Protein AF-G0U617-F1 (afdb_monomer)

Radius of gyration: 21.56 Å; Cα contacts (8 Å, |Δi|>4): 318; chains: 1; bounding box: 54×55×60 Å

Foldseek 3Di:
DQDDPPVPDDDQFDDDQDLVVLLVVLVVCCVPPVVDLLAEEEEEACALNSNVVSNLVGRYQAYEYEHQDCVSVVSQVVVCVVSVNSYYYDHDDLLPDQQQVVCCVPPVVSCVVQFDDDPPPDDDDDDDDDDDDDDDDPPDPPDPLLQQDDVVVVVVVVVVVVVPPDDDDDDDDDDDDDDDDDDCDDDPSRDRPDCLAPVDHFSYEYEYRDAPVSVLSSLVVVSVCCSVCHRSSSSHPHHYHYDYDPLSLCLCCPDPPDPSDDPNVVSNVSRHDRDDPDD

pLDDT: mean 76.17, std 24.44, range [24.86, 98.56]

Solvent-accessible surface area (backbone atoms only — not comparable to full-atom values): 16987 Å² total; per-residue (Å²): 131,79,82,68,75,86,83,60,80,58,86,87,44,76,80,69,76,56,55,69,59,34,36,54,50,40,54,50,35,41,74,70,76,50,67,53,48,77,25,39,36,37,31,38,43,41,57,69,29,46,48,52,56,30,50,69,75,46,69,43,67,32,40,38,32,37,28,64,62,67,86,28,47,70,45,42,49,51,52,17,63,79,44,77,59,40,38,48,72,46,81,38,53,84,84,79,57,64,63,41,62,53,44,42,73,79,36,45,72,57,44,72,74,55,48,64,74,78,66,93,85,67,79,68,91,70,81,82,71,87,83,79,95,80,82,96,69,99,66,81,86,69,77,87,39,58,82,64,72,32,75,57,36,52,53,52,51,52,59,53,54,74,71,64,87,64,94,74,92,75,84,89,82,91,77,91,78,88,75,80,94,67,82,90,72,77,64,75,52,72,58,62,80,54,63,74,55,53,68,61,78,28,47,43,36,40,37,33,53,50,34,70,73,58,46,57,53,44,52,53,52,50,44,52,30,48,40,68,49,32,62,68,30,31,36,26,55,51,53,77,46,75,53,69,58,68,73,55,53,49,22,43,61,28,52,90,89,42,94,50,41,46,74,62,11,54,56,43,57,55,70,41,94,74,76,81,89,68,133

Mean predicted aligned error: 12.7 Å

Nearest PDB structures (foldseek):
  4gc5-assembly1_A  TM=8.991E-01  e=9.251E-11  Mus musculus
  7pnt-assembly1_c  TM=9.209E-01  e=1.386E-10  Mus musculus
  1wy7-assembly1_A  TM=8.213E-01  e=8.675E-04  Pyrococcus horikoshii OT3
  1wy7-assembly4_D  TM=7.134E-01  e=6.500E-04  Pyrococcus horikoshii OT3
  1wy7-assembly3_C  TM=7.140E-01  e=9.737E-04  Pyrococcus horikoshii OT3

Structure (mmCIF, N/CA/C/O backbone):
data_AF-G0U617-F1
#
_entry.id   AF-G0U617-F1
#
loop_
_atom_site.group_PDB
_atom_site.id
_atom_site.type_symbol
_atom_site.label_atom_id
_atom_site.label_alt_id
_atom_site.label_comp_id
_atom_site.label_asym_id
_atom_site.label_entity_id
_atom_site.label_seq_id
_atom_site.pdbx_PDB_ins_code
_atom_site.Cartn_x
_atom_site.Cartn_y
_atom_site.Cartn_z
_atom_site.occupancy
_atom_site.B_iso_or_equiv
_atom_site.auth_seq_id
_atom_site.auth_comp_id
_atom_site.auth_asym_id
_atom_site.auth_atom_id
_atom_site.pdbx_PDB_model_num
ATOM 1 N N . LYS A 1 1 ? 11.243 4.702 20.911 1.00 49.00 1 LYS A N 1
ATOM 2 C CA . LYS A 1 1 ? 12.456 4.929 20.082 1.00 49.00 1 LYS A CA 1
ATOM 3 C C . LYS A 1 1 ? 12.448 3.904 18.954 1.00 49.00 1 LYS A C 1
ATOM 5 O O . LYS A 1 1 ? 12.123 2.761 19.235 1.00 49.00 1 LYS A O 1
ATOM 10 N N . VAL A 1 2 ? 12.733 4.301 17.712 1.00 53.62 2 VAL A N 1
ATOM 11 C CA . VAL A 1 2 ? 12.905 3.345 16.601 1.00 53.62 2 VAL A CA 1
ATOM 12 C C . VAL A 1 2 ? 14.252 2.625 16.811 1.00 53.62 2 VAL A C 1
ATOM 14 O O . VAL A 1 2 ? 15.212 3.309 17.173 1.00 53.62 2 VAL A O 1
ATOM 17 N N . PRO A 1 3 ? 14.341 1.288 16.678 1.00 55.12 3 PRO A N 1
ATOM 18 C CA . PRO A 1 3 ? 15.596 0.551 16.844 1.00 55.12 3 PRO A CA 1
ATOM 19 C C . PRO A 1 3 ? 16.683 1.014 15.856 1.00 55.12 3 PRO A C 1
ATOM 21 O O . PRO A 1 3 ? 16.389 1.467 14.749 1.00 55.12 3 PRO A O 1
ATOM 24 N N . HIS A 1 4 ? 17.952 0.909 16.269 1.00 49.22 4 HIS A N 1
ATOM 25 C CA . HIS A 1 4 ? 19.109 1.252 15.434 1.00 49.22 4 HIS A CA 1
ATOM 26 C C . HIS A 1 4 ? 19.323 0.226 14.305 1.00 49.22 4 HIS A C 1
ATOM 28 O O . HIS A 1 4 ? 19.059 -0.965 14.467 1.00 49.22 4 HIS A O 1
ATOM 34 N N . ALA A 1 5 ? 19.852 0.701 13.170 1.00 50.28 5 ALA A N 1
ATOM 35 C CA . ALA A 1 5 ? 19.965 -0.018 11.894 1.00 50.28 5 ALA A CA 1
ATOM 36 C C . ALA A 1 5 ? 20.647 -1.402 11.956 1.00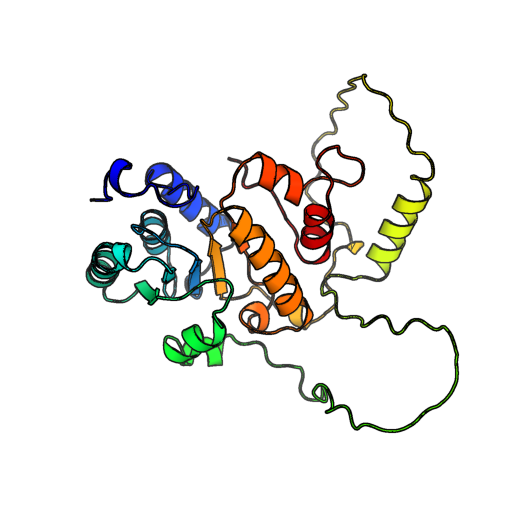 50.28 5 ALA A C 1
ATOM 38 O O . ALA A 1 5 ? 20.376 -2.247 11.107 1.00 50.28 5 ALA A O 1
ATOM 39 N N . GLY A 1 6 ? 21.493 -1.656 12.961 1.00 47.53 6 GLY A N 1
ATOM 40 C CA . GLY A 1 6 ? 22.261 -2.900 13.085 1.00 47.53 6 GLY A CA 1
ATOM 41 C C . GLY A 1 6 ? 21.429 -4.163 13.340 1.00 47.53 6 GLY A C 1
ATOM 42 O O . GLY A 1 6 ? 21.893 -5.251 13.024 1.00 47.53 6 GLY A O 1
ATOM 43 N N . TYR A 1 7 ? 20.199 -4.042 13.855 1.00 46.59 7 TYR A N 1
ATOM 44 C CA . TYR A 1 7 ? 19.336 -5.198 14.169 1.00 46.59 7 TYR A CA 1
ATOM 45 C C . TYR A 1 7 ? 18.392 -5.598 13.014 1.00 46.59 7 TYR A C 1
ATOM 47 O O . TYR A 1 7 ? 17.669 -6.587 13.103 1.00 46.59 7 TYR A O 1
ATOM 55 N N . LEU A 1 8 ? 18.378 -4.818 11.927 1.00 54.66 8 LEU A N 1
ATOM 56 C CA . LEU A 1 8 ? 17.330 -4.841 10.897 1.00 54.66 8 LEU A CA 1
ATOM 57 C C . LEU A 1 8 ? 17.775 -5.450 9.563 1.00 54.66 8 LEU A C 1
ATOM 59 O O . LEU A 1 8 ? 16.985 -5.536 8.630 1.00 54.66 8 LEU A O 1
ATOM 63 N N . ALA A 1 9 ? 19.030 -5.876 9.436 1.00 47.91 9 ALA A N 1
ATOM 64 C CA . ALA A 1 9 ? 19.534 -6.418 8.182 1.00 47.91 9 ALA A CA 1
ATOM 65 C C . ALA A 1 9 ? 19.083 -7.878 7.991 1.00 47.91 9 ALA A C 1
ATOM 67 O O . ALA A 1 9 ? 19.778 -8.816 8.376 1.00 47.91 9 ALA A O 1
ATOM 68 N N . LYS A 1 10 ? 17.920 -8.081 7.365 1.00 49.66 10 LYS A N 1
ATOM 69 C CA . LYS A 1 10 ? 17.575 -9.339 6.689 1.00 49.66 10 LYS A CA 1
ATOM 70 C C . LYS A 1 10 ? 17.182 -9.018 5.241 1.00 49.66 10 LYS A C 1
ATOM 72 O O . LYS A 1 10 ? 16.450 -8.067 4.995 1.00 49.66 10 LYS A O 1
ATOM 77 N N . GLN A 1 11 ? 17.718 -9.794 4.296 1.00 53.44 11 GLN A N 1
ATOM 78 C CA . GLN A 1 11 ? 17.234 -9.918 2.908 1.00 53.44 11 GLN A CA 1
ATOM 79 C C . GLN A 1 11 ? 17.042 -8.608 2.115 1.00 53.44 11 GLN A C 1
ATOM 81 O O . GLN A 1 11 ? 15.988 -8.367 1.544 1.00 53.44 11 GLN A O 1
ATOM 86 N N . GLY A 1 12 ? 18.056 -7.739 2.051 1.00 56.03 12 GLY A N 1
ATOM 87 C CA . GLY A 1 12 ? 18.056 -6.624 1.087 1.00 56.03 12 GLY A CA 1
ATOM 88 C C . GLY A 1 12 ? 16.982 -5.540 1.296 1.00 56.03 12 GLY A C 1
ATOM 89 O O . GLY A 1 12 ? 16.938 -4.586 0.515 1.00 56.03 12 GLY A O 1
ATOM 90 N N . GLN A 1 13 ? 16.158 -5.632 2.347 1.00 64.62 13 GLN A N 1
ATOM 91 C CA . GLN A 1 13 ? 15.156 -4.623 2.677 1.00 64.62 13 GLN A CA 1
ATOM 92 C C . GLN A 1 13 ? 15.826 -3.377 3.263 1.00 64.62 13 GLN A C 1
ATOM 94 O O . GLN A 1 13 ? 16.620 -3.445 4.204 1.00 64.62 13 GLN A O 1
ATOM 99 N N . ARG A 1 14 ? 15.490 -2.206 2.714 1.00 73.81 14 ARG A N 1
ATOM 100 C CA . ARG A 1 14 ? 15.933 -0.911 3.242 1.00 73.81 14 ARG A CA 1
ATOM 101 C C . ARG A 1 14 ? 14.816 -0.309 4.085 1.00 73.81 14 ARG A C 1
ATOM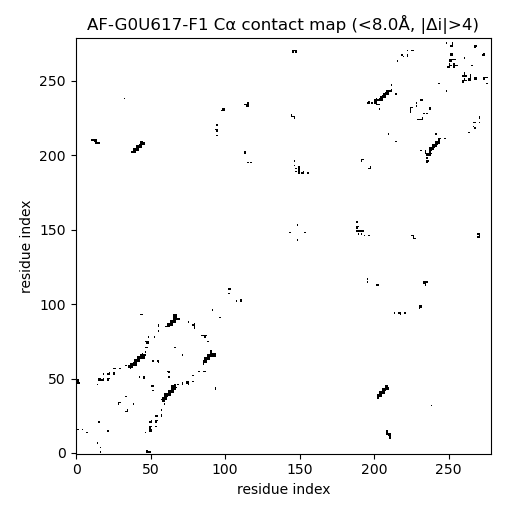 103 O O . ARG A 1 14 ? 13.831 0.203 3.561 1.00 73.81 14 ARG A O 1
ATOM 110 N N . PHE A 1 15 ? 14.969 -0.362 5.404 1.00 77.31 15 PHE A N 1
ATOM 111 C CA . PHE A 1 15 ? 14.025 0.280 6.314 1.00 77.31 15 PHE A CA 1
ATOM 112 C C . PHE A 1 15 ? 14.190 1.799 6.278 1.00 77.31 15 PHE A C 1
ATOM 114 O O . PHE A 1 15 ? 15.292 2.328 6.449 1.00 77.31 15 PHE A O 1
ATOM 121 N N . ILE A 1 16 ? 13.080 2.515 6.104 1.00 78.38 16 ILE A N 1
ATOM 122 C CA . ILE A 1 16 ? 13.063 3.970 6.235 1.00 78.38 16 ILE A CA 1
ATOM 123 C C . ILE A 1 16 ? 13.016 4.301 7.726 1.00 78.38 16 ILE A C 1
ATOM 125 O O . ILE A 1 16 ? 11.961 4.249 8.342 1.00 78.38 16 ILE A O 1
ATOM 129 N N . LEU A 1 17 ? 14.161 4.636 8.323 1.00 80.38 17 LEU A N 1
ATOM 130 C CA . LEU A 1 17 ? 14.247 4.979 9.753 1.00 80.38 17 LEU A CA 1
ATOM 131 C C . LEU A 1 17 ? 14.205 6.493 10.014 1.00 80.38 17 LEU A C 1
ATOM 133 O O . LEU A 1 17 ? 14.073 6.931 11.157 1.00 80.38 17 LEU A O 1
ATOM 137 N N . ASN A 1 18 ? 14.333 7.309 8.964 1.00 85.88 18 ASN A N 1
ATOM 138 C CA . ASN A 1 18 ? 14.378 8.760 9.082 1.00 85.88 18 ASN A CA 1
ATOM 139 C C . ASN A 1 18 ? 12.963 9.350 9.181 1.00 85.88 18 ASN A C 1
ATOM 141 O O . ASN A 1 18 ? 12.280 9.521 8.171 1.00 85.88 18 ASN A O 1
ATOM 145 N N . LEU A 1 19 ? 12.570 9.732 10.398 1.00 85.44 19 LEU A N 1
ATOM 146 C CA . LEU A 1 19 ? 11.257 10.320 10.666 1.00 85.44 19 LEU A CA 1
ATOM 147 C C . LEU A 1 19 ? 11.011 11.638 9.918 1.00 85.44 19 LEU A C 1
ATOM 149 O O . LEU A 1 19 ? 9.876 11.934 9.561 1.00 85.44 19 LEU A O 1
ATOM 153 N N . LYS A 1 20 ? 12.051 12.436 9.640 1.00 88.19 20 LYS A N 1
ATOM 154 C CA . LYS A 1 20 ? 11.888 13.679 8.870 1.00 88.19 20 LYS A CA 1
ATOM 155 C C . LYS A 1 20 ? 11.404 13.370 7.453 1.00 88.19 20 LYS A C 1
ATOM 157 O O . LYS A 1 20 ? 10.477 14.022 6.979 1.00 88.19 20 LYS A O 1
ATOM 162 N N . LEU A 1 21 ? 11.988 12.352 6.817 1.00 87.44 21 LEU A N 1
ATOM 163 C CA . LEU A 1 21 ? 11.610 11.920 5.472 1.00 87.44 21 LEU A CA 1
ATOM 164 C C . LEU A 1 21 ? 10.183 11.354 5.447 1.00 87.44 21 LEU A C 1
ATOM 166 O O . LEU A 1 21 ? 9.372 11.768 4.619 1.00 87.44 21 LEU A O 1
ATOM 170 N N . THR A 1 22 ? 9.841 10.462 6.383 1.00 90.94 22 THR A N 1
ATOM 171 C CA . THR A 1 22 ? 8.493 9.867 6.448 1.00 90.94 22 THR A CA 1
ATOM 172 C C . THR A 1 22 ? 7.418 10.916 6.744 1.00 90.94 22 THR A C 1
ATOM 174 O O . THR A 1 22 ? 6.337 10.865 6.158 1.00 90.94 22 THR A O 1
ATOM 177 N N . HIS A 1 23 ? 7.709 11.922 7.579 1.00 91.44 23 HIS A N 1
ATOM 178 C CA . HIS A 1 23 ? 6.795 13.039 7.836 1.00 91.44 23 HIS A CA 1
ATOM 179 C C . HIS A 1 23 ? 6.622 13.971 6.639 1.00 91.44 23 HIS A C 1
ATOM 181 O O . HIS A 1 23 ? 5.495 14.390 6.359 1.00 91.44 23 HIS A O 1
ATOM 187 N N . GLN A 1 24 ? 7.703 14.310 5.932 1.00 91.19 24 GLN A N 1
ATOM 188 C CA . GLN A 1 24 ? 7.621 15.109 4.706 1.00 91.19 24 GLN A CA 1
ATOM 189 C C . GLN A 1 24 ? 6.743 14.411 3.669 1.00 91.19 24 GLN A C 1
ATOM 191 O O . GLN A 1 24 ? 5.841 15.025 3.096 1.00 91.19 24 GLN A O 1
ATOM 196 N N . TRP A 1 25 ? 6.942 13.107 3.503 1.00 91.31 25 TRP A N 1
ATOM 197 C CA . TRP A 1 25 ? 6.160 12.304 2.582 1.00 91.31 25 TRP A CA 1
ATOM 198 C C . TRP A 1 25 ? 4.677 12.203 2.988 1.00 91.31 25 TRP A C 1
ATOM 200 O O . TRP A 1 25 ? 3.801 12.509 2.179 1.00 91.31 25 TRP A O 1
ATOM 210 N N . ALA A 1 26 ? 4.367 11.908 4.256 1.00 91.38 26 ALA A N 1
ATOM 211 C CA . ALA A 1 26 ? 2.983 11.886 4.750 1.00 91.38 26 ALA A CA 1
ATOM 212 C C . ALA A 1 26 ? 2.287 13.261 4.622 1.0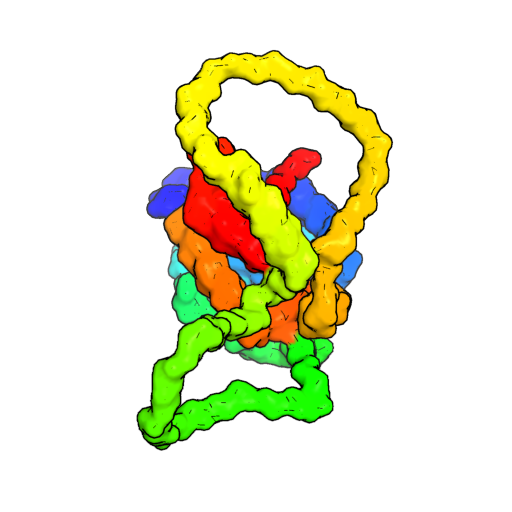0 91.38 26 ALA A C 1
ATOM 214 O O . ALA A 1 26 ? 1.090 13.355 4.332 1.00 91.38 26 ALA A O 1
ATOM 215 N N . THR A 1 27 ? 3.042 14.351 4.793 1.00 91.88 27 THR A N 1
ATOM 216 C CA . THR A 1 27 ? 2.552 15.722 4.570 1.00 91.88 27 THR A CA 1
ATOM 217 C C . THR A 1 27 ? 2.222 15.963 3.100 1.00 91.88 27 THR A C 1
ATOM 219 O O . THR A 1 27 ? 1.203 16.580 2.794 1.00 91.88 27 THR A O 1
ATOM 222 N N . ARG A 1 28 ? 3.049 15.458 2.178 1.00 89.75 28 ARG A N 1
ATOM 223 C CA . ARG A 1 28 ? 2.782 15.535 0.738 1.00 89.75 28 ARG A CA 1
ATOM 224 C C . ARG A 1 28 ? 1.511 14.776 0.376 1.00 89.75 28 ARG A C 1
ATOM 226 O O . ARG A 1 28 ? 0.665 15.352 -0.302 1.00 89.75 28 ARG A O 1
ATOM 233 N N . LEU A 1 29 ? 1.331 13.560 0.898 1.00 89.75 29 LEU A N 1
ATOM 234 C CA . LEU A 1 29 ? 0.098 12.797 0.686 1.00 89.75 29 LEU A CA 1
ATOM 235 C C . LEU A 1 29 ? -1.145 13.576 1.098 1.00 89.75 29 LEU A C 1
ATOM 237 O O . LEU A 1 29 ? -2.129 13.578 0.366 1.00 89.75 29 LEU A O 1
ATOM 241 N N . SER A 1 30 ? -1.082 14.295 2.220 1.00 89.69 30 SER A N 1
ATOM 242 C CA . SER A 1 30 ? -2.211 15.097 2.717 1.00 89.69 30 SER A CA 1
ATOM 243 C C . SER A 1 30 ? -2.649 16.199 1.741 1.00 89.69 30 SER A C 1
ATOM 245 O O . SER A 1 30 ? -3.774 16.684 1.813 1.00 89.69 30 SER A O 1
ATOM 247 N N . ARG A 1 31 ? -1.767 16.603 0.817 1.00 89.00 31 ARG A N 1
ATOM 248 C CA . ARG A 1 31 ? -2.042 17.613 -0.216 1.00 89.00 31 ARG A CA 1
ATOM 249 C C . ARG A 1 31 ? -2.505 17.008 -1.540 1.00 89.00 31 ARG A C 1
ATOM 251 O O . ARG A 1 31 ? -3.055 17.733 -2.363 1.00 89.00 31 ARG A O 1
ATOM 258 N N . THR A 1 32 ? -2.280 15.714 -1.763 1.00 87.88 32 THR A N 1
ATOM 259 C CA . THR A 1 32 ? -2.551 15.049 -3.044 1.00 87.88 32 THR A CA 1
ATOM 260 C C . THR A 1 32 ? -3.692 14.051 -2.931 1.00 87.88 32 THR A C 1
ATOM 262 O O . THR A 1 32 ? -4.761 14.270 -3.491 1.00 87.88 32 THR A O 1
ATOM 265 N N . THR A 1 33 ? -3.475 12.961 -2.204 1.00 88.50 33 THR A N 1
ATOM 266 C CA . THR A 1 33 ? -4.358 11.793 -2.180 1.00 88.50 33 THR A CA 1
ATOM 267 C C . THR A 1 33 ? -5.037 11.634 -0.825 1.00 88.50 33 THR A C 1
ATOM 269 O O . THR A 1 33 ? -6.235 11.384 -0.781 1.00 88.50 33 THR A O 1
ATOM 272 N N . LEU A 1 34 ? -4.357 11.898 0.289 1.00 88.75 34 LEU A N 1
ATOM 273 C CA . LEU A 1 34 ? -4.896 11.806 1.651 1.00 88.75 34 LEU A CA 1
ATOM 274 C C . LEU A 1 34 ? -5.599 13.104 2.093 1.00 88.75 34 LEU A C 1
ATOM 276 O O . LEU A 1 34 ? -5.303 13.671 3.141 1.00 88.75 34 LEU A O 1
ATOM 280 N N . ARG A 1 35 ? -6.506 13.616 1.256 1.00 87.88 35 ARG A N 1
ATOM 281 C CA . ARG A 1 35 ? -7.156 14.928 1.455 1.00 87.88 35 ARG A CA 1
ATOM 282 C C . ARG A 1 35 ? -8.323 14.901 2.439 1.00 87.88 35 ARG A C 1
ATOM 284 O O . ARG A 1 35 ? -8.746 15.949 2.917 1.00 87.88 35 ARG A O 1
ATOM 291 N N . THR A 1 36 ? -8.861 13.719 2.711 1.00 88.44 36 THR A N 1
ATOM 292 C CA . THR A 1 36 ? -10.055 13.528 3.533 1.00 88.44 36 THR A CA 1
ATOM 293 C C . THR A 1 36 ? -9.772 12.552 4.676 1.00 88.44 36 THR A C 1
ATOM 295 O O . THR A 1 36 ? -8.982 11.621 4.504 1.00 88.44 36 THR A O 1
ATOM 298 N N . PRO A 1 37 ? -10.402 12.741 5.852 1.00 92.00 37 PRO A N 1
ATOM 299 C CA . PRO A 1 37 ? -10.151 11.908 7.030 1.00 92.00 37 PRO A CA 1
ATOM 300 C C . PRO A 1 37 ? -10.787 10.515 6.937 1.00 92.00 37 PRO A C 1
ATOM 302 O O . PRO A 1 37 ? -10.482 9.649 7.748 1.00 92.00 37 PRO A O 1
ATOM 305 N N . ASP A 1 38 ? -11.657 10.286 5.956 1.00 94.81 38 ASP A N 1
ATOM 306 C CA . ASP A 1 38 ? -12.412 9.047 5.746 1.00 94.81 38 ASP A CA 1
ATOM 307 C C . ASP A 1 38 ? -11.625 7.976 4.974 1.00 94.81 38 ASP A C 1
ATOM 309 O O . ASP A 1 38 ? -12.213 7.059 4.406 1.00 94.81 38 ASP A O 1
ATOM 313 N N . LYS A 1 39 ? -10.291 8.084 4.937 1.00 96.06 39 LYS A N 1
ATOM 314 C CA . LYS A 1 39 ? -9.427 7.097 4.291 1.00 96.06 39 LYS A CA 1
ATOM 315 C C . LYS A 1 39 ? -8.870 6.066 5.264 1.00 96.06 39 LYS A C 1
ATOM 317 O O . LYS A 1 39 ? -8.384 6.422 6.337 1.00 96.06 39 LYS A O 1
ATOM 322 N N . LEU A 1 40 ? -8.875 4.805 4.844 1.00 98.00 40 LEU A N 1
ATOM 323 C CA . LEU A 1 40 ? -8.138 3.708 5.462 1.00 98.00 40 LEU A CA 1
ATOM 324 C C . LEU A 1 40 ? -6.799 3.529 4.738 1.00 98.00 40 LEU A C 1
ATOM 326 O O . LEU A 1 40 ? -6.760 3.386 3.514 1.00 98.00 40 LEU A O 1
ATOM 330 N N . LEU A 1 41 ? -5.706 3.535 5.495 1.00 98.12 41 LEU A N 1
ATOM 331 C CA . LEU A 1 41 ? -4.362 3.341 4.959 1.00 98.12 41 LEU A CA 1
ATOM 332 C C . LEU A 1 41 ? -3.925 1.894 5.164 1.00 98.12 41 LEU A C 1
ATOM 334 O O . LEU A 1 41 ? -4.060 1.366 6.265 1.00 98.12 41 LEU A O 1
ATOM 338 N N . ILE A 1 42 ? -3.376 1.270 4.127 1.00 98.44 42 ILE A N 1
ATOM 339 C CA . ILE A 1 42 ? -2.824 -0.085 4.185 1.00 98.44 42 ILE A CA 1
ATOM 340 C C . ILE A 1 42 ? -1.318 0.013 3.976 1.00 98.44 42 ILE A C 1
ATOM 342 O O . ILE A 1 42 ? -0.866 0.426 2.911 1.00 98.44 42 ILE A O 1
ATOM 346 N N . GLU A 1 43 ? -0.544 -0.347 4.993 1.00 97.94 43 GLU A N 1
ATOM 347 C CA . GLU A 1 43 ? 0.914 -0.340 4.965 1.00 97.94 43 GLU A CA 1
ATOM 348 C C . GLU A 1 43 ? 1.449 -1.767 4.809 1.00 97.94 43 GLU A C 1
ATOM 350 O O . GLU A 1 43 ? 1.291 -2.613 5.688 1.00 97.94 43 GLU A O 1
ATOM 355 N N . LEU A 1 44 ? 2.099 -2.035 3.680 1.00 97.38 44 LEU A N 1
ATOM 356 C CA . LEU A 1 44 ? 2.751 -3.306 3.390 1.00 97.38 44 LEU A CA 1
ATOM 357 C C . LEU A 1 44 ? 4.212 -3.247 3.849 1.00 97.38 44 LEU A C 1
ATOM 359 O O . LEU A 1 44 ? 5.000 -2.449 3.326 1.00 97.38 44 LEU A O 1
ATOM 363 N N . GLY A 1 45 ? 4.564 -4.099 4.810 1.00 94.88 45 GLY A N 1
ATOM 364 C CA . GLY A 1 45 ? 5.884 -4.133 5.439 1.00 94.88 45 GLY A CA 1
ATOM 365 C C . GLY A 1 45 ? 6.165 -2.917 6.332 1.00 94.88 45 GLY A C 1
ATOM 366 O O . GLY A 1 45 ? 7.104 -2.168 6.044 1.00 94.88 45 GLY A O 1
ATOM 367 N N . PRO A 1 46 ? 5.377 -2.679 7.401 1.00 95.12 46 PRO A N 1
ATOM 368 C CA . PRO A 1 46 ? 5.601 -1.561 8.322 1.00 95.12 46 PRO A CA 1
ATOM 369 C C . PRO A 1 46 ? 6.949 -1.643 9.066 1.00 95.12 46 PRO A C 1
ATOM 371 O O . PRO A 1 46 ? 7.494 -0.617 9.498 1.00 95.12 46 PRO A O 1
ATOM 374 N N . GLY A 1 47 ? 7.513 -2.843 9.237 1.00 92.50 47 GLY A N 1
ATOM 375 C CA . GLY A 1 47 ? 8.749 -3.075 9.975 1.00 92.50 47 GLY A CA 1
ATOM 376 C C . GLY A 1 47 ? 8.671 -2.530 11.400 1.00 92.50 47 GLY A C 1
ATOM 377 O O . GLY A 1 47 ? 7.690 -2.701 12.116 1.00 92.50 47 GLY A O 1
ATOM 378 N N . ALA A 1 48 ? 9.684 -1.770 11.821 1.00 91.56 48 ALA A N 1
ATOM 379 C CA . ALA A 1 48 ? 9.673 -1.118 13.134 1.00 91.56 48 ALA A CA 1
ATOM 380 C C . ALA A 1 48 ? 8.632 0.022 13.273 1.00 91.56 48 ALA A C 1
ATOM 382 O O . ALA A 1 48 ? 8.515 0.622 14.350 1.00 91.56 48 ALA A O 1
ATOM 383 N N . GLY A 1 49 ? 7.911 0.368 12.201 1.00 93.25 49 GLY A N 1
ATOM 384 C CA . GLY A 1 49 ? 6.781 1.300 12.185 1.00 93.25 49 GLY A CA 1
ATOM 385 C C . GLY A 1 49 ? 7.146 2.782 12.058 1.00 93.25 49 GLY A C 1
ATOM 386 O O . GLY A 1 49 ? 6.431 3.651 12.565 1.00 93.25 49 GLY A O 1
ATOM 387 N N . ALA A 1 50 ? 8.313 3.118 11.505 1.00 92.31 50 ALA A N 1
ATOM 388 C CA . ALA A 1 50 ? 8.731 4.518 11.361 1.00 92.31 50 ALA A CA 1
ATOM 389 C C . ALA A 1 50 ? 7.791 5.296 10.421 1.00 92.31 50 ALA A C 1
ATOM 391 O O . ALA A 1 50 ? 7.333 6.386 10.768 1.00 92.31 50 ALA A O 1
ATOM 392 N N . LEU A 1 51 ? 7.446 4.697 9.278 1.00 93.38 51 LEU A N 1
ATOM 393 C CA . LEU A 1 51 ? 6.474 5.244 8.338 1.00 93.38 51 LEU A CA 1
ATOM 394 C C . LEU A 1 51 ? 5.052 5.210 8.913 1.00 93.38 51 LEU A C 1
ATOM 396 O O . LEU A 1 51 ? 4.379 6.242 8.893 1.00 93.38 51 LEU A O 1
ATOM 400 N N . THR A 1 52 ? 4.662 4.101 9.548 1.00 95.94 52 THR A N 1
ATOM 401 C CA . THR A 1 52 ? 3.404 3.956 10.301 1.00 95.94 52 THR A CA 1
ATOM 402 C C . THR A 1 52 ? 3.137 5.132 11.239 1.00 95.94 52 THR A C 1
ATOM 404 O O . THR A 1 52 ? 2.066 5.736 11.206 1.00 95.94 52 THR A O 1
ATOM 407 N N . ARG A 1 53 ? 4.131 5.528 12.047 1.00 95.44 53 ARG A N 1
ATOM 408 C CA . ARG A 1 53 ? 4.005 6.666 12.975 1.00 95.44 53 ARG A CA 1
ATOM 409 C C . ARG A 1 53 ? 3.728 7.974 12.242 1.00 95.44 53 ARG A C 1
ATOM 411 O O . ARG A 1 53 ? 2.875 8.742 12.675 1.00 95.44 53 ARG A O 1
ATOM 418 N N . SER A 1 54 ? 4.412 8.231 11.127 1.00 94.75 54 SER A N 1
ATOM 419 C CA . SER A 1 54 ? 4.171 9.436 10.328 1.00 94.75 54 SER A CA 1
ATOM 420 C C . SER A 1 54 ? 2.792 9.433 9.670 1.00 94.75 54 SER A C 1
ATOM 422 O O . SER A 1 54 ? 2.133 10.476 9.679 1.00 94.75 54 SER A O 1
ATOM 424 N N . LEU A 1 55 ? 2.324 8.285 9.173 1.00 94.94 55 LEU A N 1
ATOM 425 C CA . LEU A 1 55 ? 0.974 8.123 8.625 1.00 94.94 55 LEU A CA 1
ATOM 426 C C . LEU A 1 55 ? -0.106 8.415 9.673 1.00 94.94 55 LEU A C 1
ATOM 428 O O . LEU A 1 55 ? -1.020 9.193 9.409 1.00 94.94 55 LEU A O 1
ATOM 432 N N . LEU A 1 56 ? 0.050 7.889 10.891 1.00 95.56 56 LEU A N 1
ATOM 433 C CA . LEU A 1 56 ? -0.901 8.085 11.995 1.00 95.56 56 LEU A CA 1
ATOM 434 C C . LEU A 1 56 ? -1.018 9.542 12.461 1.00 95.56 56 LEU A C 1
ATOM 436 O O . LEU A 1 56 ? -2.011 9.904 13.089 1.00 95.56 56 LEU A O 1
ATOM 440 N N . THR A 1 57 ? -0.055 10.405 12.115 1.00 93.50 57 THR A N 1
ATOM 441 C CA . THR A 1 57 ? -0.165 11.852 12.376 1.00 93.50 57 THR A CA 1
ATOM 442 C C . THR A 1 57 ? -1.089 12.585 11.404 1.00 93.50 57 THR A C 1
ATOM 444 O O . THR A 1 57 ? -1.272 13.796 11.537 1.00 93.50 57 THR A O 1
ATOM 447 N N . ARG A 1 58 ? -1.625 11.895 10.391 1.00 93.44 58 ARG A N 1
ATOM 448 C CA . ARG A 1 58 ? -2.577 12.448 9.425 1.00 93.44 58 ARG A CA 1
ATOM 449 C C . ARG A 1 58 ? -4.006 12.007 9.777 1.00 93.44 58 ARG A C 1
ATOM 451 O O . ARG A 1 58 ? -4.197 10.894 10.279 1.00 93.44 58 ARG A O 1
ATOM 458 N N . PRO A 1 59 ? -5.028 12.841 9.516 1.00 93.00 59 PRO A N 1
ATOM 459 C CA . PRO A 1 59 ? -6.420 12.419 9.636 1.00 93.00 59 PRO A CA 1
ATOM 460 C C . PRO A 1 59 ? -6.702 11.229 8.710 1.00 93.00 59 PRO A C 1
ATOM 462 O O . PRO A 1 59 ? -6.476 11.302 7.507 1.00 93.00 59 PRO A O 1
ATOM 465 N N . CYS A 1 60 ? -7.159 10.128 9.293 1.00 95.50 60 CYS A N 1
ATOM 466 C CA . CYS A 1 60 ? -7.493 8.874 8.623 1.00 95.50 60 CYS A CA 1
ATOM 467 C C . CYS A 1 60 ? -8.383 8.042 9.555 1.00 95.50 60 CYS A C 1
ATOM 469 O O . CYS A 1 60 ? -8.363 8.258 10.774 1.00 95.50 60 CYS A O 1
ATOM 471 N N . VAL A 1 61 ? -9.110 7.083 8.982 1.00 96.94 61 VAL A N 1
ATOM 472 C CA . VAL A 1 61 ? -9.901 6.076 9.706 1.00 96.94 61 VAL A CA 1
ATOM 473 C C . VAL A 1 61 ? -8.978 5.197 10.544 1.00 96.94 61 VAL A C 1
ATOM 475 O O . VAL A 1 61 ? -9.246 4.937 11.712 1.00 96.94 61 VAL A O 1
ATOM 478 N N . GLY A 1 62 ? -7.857 4.783 9.961 1.00 97.44 62 GLY A N 1
ATOM 479 C CA . GLY A 1 62 ? -6.870 3.938 10.612 1.00 97.44 62 GLY A CA 1
ATOM 480 C C . GLY A 1 62 ? -5.724 3.589 9.676 1.00 97.44 62 GLY A C 1
ATOM 481 O O . GLY A 1 62 ? -5.742 3.935 8.489 1.00 97.44 62 GLY A O 1
ATOM 482 N N . VAL A 1 63 ? -4.734 2.898 10.231 1.00 98.31 63 VAL A N 1
ATOM 483 C CA . VAL A 1 63 ? -3.626 2.308 9.478 1.00 98.31 63 VAL A CA 1
ATOM 484 C C . VAL A 1 63 ? -3.615 0.807 9.753 1.00 98.31 63 VAL A C 1
ATOM 486 O O . VAL A 1 63 ? -3.554 0.396 10.910 1.00 98.31 63 VAL A O 1
ATOM 489 N N . LEU A 1 64 ? -3.676 0.004 8.694 1.00 98.56 64 LEU A N 1
ATOM 490 C CA . LEU A 1 64 ? -3.578 -1.451 8.731 1.00 98.56 64 LEU A CA 1
ATOM 491 C C . LEU A 1 64 ? -2.209 -1.886 8.202 1.00 98.56 64 LEU A C 1
ATOM 493 O O . LEU A 1 64 ? -1.916 -1.683 7.028 1.00 98.56 64 LEU A O 1
ATOM 497 N N . GLY A 1 65 ? -1.388 -2.494 9.052 1.00 98.25 65 GLY A N 1
ATOM 498 C CA . GLY A 1 65 ? -0.111 -3.093 8.678 1.00 98.25 65 GLY A CA 1
ATOM 499 C C . GLY A 1 65 ? -0.243 -4.553 8.238 1.00 98.25 65 GLY A C 1
ATOM 500 O O . GLY A 1 65 ? -0.960 -5.331 8.866 1.00 98.25 65 GLY A O 1
ATOM 501 N N . ILE A 1 66 ? 0.497 -4.947 7.205 1.00 98.19 66 ILE A N 1
ATOM 502 C CA . ILE A 1 66 ? 0.725 -6.353 6.845 1.00 98.19 66 ILE A CA 1
ATOM 503 C C . ILE A 1 66 ? 2.222 -6.615 6.967 1.00 98.19 66 ILE A C 1
ATOM 505 O O . ILE A 1 66 ? 3.006 -6.069 6.189 1.00 98.19 66 ILE A O 1
ATOM 509 N N . GLU A 1 67 ? 2.617 -7.396 7.973 1.00 96.62 67 GLU A N 1
ATOM 510 C CA . GLU A 1 67 ? 4.022 -7.618 8.328 1.00 96.62 67 GLU A CA 1
ATOM 511 C C . GLU A 1 67 ? 4.351 -9.105 8.403 1.00 96.62 67 GLU A C 1
ATOM 513 O O . GLU A 1 67 ? 3.841 -9.819 9.260 1.00 96.62 67 GLU A O 1
ATOM 518 N N . GLN A 1 68 ? 5.247 -9.579 7.549 1.00 94.62 68 GLN A N 1
ATOM 519 C CA . GLN A 1 68 ? 5.629 -10.987 7.544 1.00 94.62 68 GLN A CA 1
ATOM 520 C C . GLN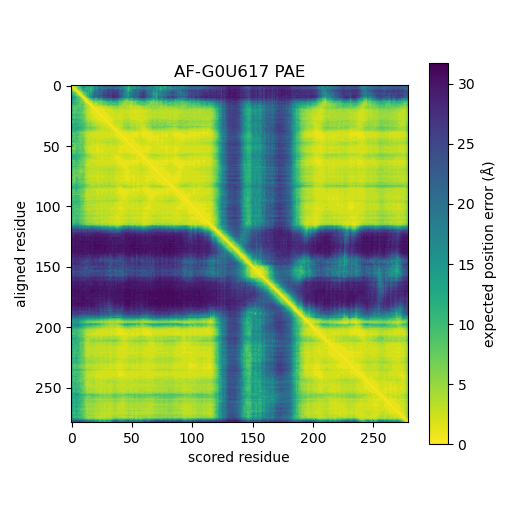 A 1 68 ? 6.603 -11.332 8.680 1.00 94.62 68 GLN A C 1
ATOM 522 O O . GLN A 1 68 ? 6.603 -12.460 9.170 1.00 94.62 68 GLN A O 1
ATOM 527 N N . ASP A 1 69 ? 7.442 -10.388 9.111 1.00 92.81 69 ASP A N 1
ATOM 528 C CA . ASP A 1 69 ? 8.465 -10.627 10.124 1.00 92.81 69 ASP A CA 1
ATOM 529 C C . ASP A 1 69 ? 7.954 -10.322 11.539 1.00 92.81 69 ASP A C 1
ATOM 531 O O . ASP A 1 69 ? 7.939 -9.184 12.014 1.00 92.81 69 ASP A O 1
ATOM 535 N N . GLU A 1 70 ? 7.587 -11.385 12.253 1.00 95.31 70 GLU A N 1
ATOM 536 C CA . GLU A 1 70 ? 7.046 -11.329 13.614 1.00 95.31 70 GLU A CA 1
ATOM 537 C C . GLU A 1 70 ? 7.985 -10.680 14.641 1.00 95.31 70 GLU A C 1
ATOM 539 O O . GLU A 1 70 ? 7.533 -10.230 15.696 1.00 95.31 70 GLU A O 1
ATOM 544 N N . ARG A 1 71 ? 9.288 -10.551 14.352 1.00 93.12 71 ARG A N 1
ATOM 545 C CA . ARG A 1 71 ? 10.229 -9.850 15.245 1.00 93.12 71 ARG A CA 1
ATOM 546 C C . ARG A 1 71 ? 9.837 -8.387 15.452 1.00 93.12 71 ARG A C 1
ATOM 548 O O . ARG A 1 71 ? 10.195 -7.792 16.469 1.00 93.12 71 ARG A O 1
ATOM 555 N N . PHE A 1 72 ? 9.083 -7.806 14.519 1.00 94.19 72 PHE A N 1
ATOM 556 C CA . PHE A 1 72 ? 8.560 -6.451 14.640 1.00 94.19 72 PHE A CA 1
ATOM 557 C C . PHE A 1 72 ? 7.330 -6.330 15.538 1.00 94.19 72 PHE A C 1
ATOM 559 O O . PHE A 1 72 ? 7.018 -5.212 15.948 1.00 94.19 72 PHE A O 1
ATOM 566 N N . ASN A 1 73 ? 6.679 -7.433 15.921 1.00 96.12 73 ASN A N 1
ATOM 567 C CA . ASN A 1 73 ? 5.427 -7.412 16.683 1.00 96.12 73 ASN A CA 1
ATOM 568 C C . ASN A 1 73 ? 5.538 -6.599 17.978 1.00 96.12 73 ASN A C 1
ATOM 570 O O . ASN A 1 73 ? 4.637 -5.832 18.293 1.00 96.12 73 ASN A O 1
ATOM 574 N N . VAL A 1 74 ? 6.672 -6.665 18.684 1.00 95.50 74 VAL A N 1
ATOM 575 C CA . VAL A 1 74 ? 6.897 -5.860 19.900 1.00 95.50 74 VAL A CA 1
ATOM 576 C C . VAL A 1 74 ? 6.870 -4.355 19.598 1.00 95.50 74 VAL A C 1
ATOM 578 O O . VAL A 1 74 ? 6.332 -3.566 20.373 1.00 95.50 74 VAL A O 1
ATOM 581 N N . HIS A 1 75 ? 7.428 -3.929 18.464 1.00 94.31 75 HIS A N 1
ATOM 582 C CA . HIS A 1 75 ? 7.424 -2.525 18.050 1.00 94.31 75 HIS A CA 1
ATOM 583 C C . HIS A 1 75 ? 6.066 -2.077 17.508 1.00 94.31 75 HIS A C 1
ATOM 585 O O . HIS A 1 75 ? 5.671 -0.934 17.744 1.00 94.31 75 HIS A O 1
ATOM 591 N N . LEU A 1 76 ? 5.368 -2.955 16.788 1.00 96.31 76 LEU A N 1
ATOM 592 C CA . LEU A 1 76 ? 4.039 -2.699 16.237 1.00 96.31 76 LEU A CA 1
ATOM 593 C C . LEU A 1 76 ? 2.978 -2.618 17.341 1.00 96.31 76 LEU A C 1
ATOM 595 O O . LEU A 1 76 ? 2.166 -1.693 17.335 1.00 96.31 76 LEU A O 1
ATOM 599 N N . GLU A 1 77 ? 3.062 -3.484 18.349 1.00 97.38 77 GLU A N 1
ATOM 600 C CA . GLU A 1 77 ? 2.193 -3.444 19.526 1.00 97.38 77 GLU A CA 1
ATOM 601 C C . GLU A 1 77 ? 2.370 -2.135 20.305 1.00 97.38 77 GLU A C 1
ATOM 603 O O . GLU A 1 77 ? 1.388 -1.498 20.676 1.00 97.38 77 GLU A O 1
ATOM 608 N N . GLN A 1 78 ? 3.607 -1.642 20.452 1.00 96.00 78 GLN A N 1
ATOM 609 C CA . GLN A 1 78 ? 3.837 -0.308 21.019 1.00 96.00 78 GLN A CA 1
ATOM 610 C C . GLN A 1 78 ? 3.102 0.778 20.215 1.00 96.00 78 GLN A C 1
ATOM 612 O O . GLN A 1 78 ? 2.449 1.636 20.802 1.00 96.00 78 GLN A O 1
ATOM 617 N N . VAL A 1 79 ? 3.175 0.758 18.876 1.00 96.56 79 VAL A N 1
ATOM 618 C CA . VAL A 1 79 ? 2.457 1.736 18.032 1.00 96.56 79 VAL A CA 1
ATOM 619 C C . VAL A 1 79 ? 0.946 1.638 18.242 1.00 96.56 79 VAL A C 1
ATOM 621 O O . VAL A 1 79 ? 0.291 2.670 18.393 1.00 96.56 79 VAL A O 1
ATOM 624 N N . ARG A 1 80 ? 0.392 0.424 18.294 1.00 97.44 80 ARG A N 1
ATOM 625 C CA . ARG A 1 80 ? -1.035 0.189 18.547 1.00 97.44 80 ARG A CA 1
ATOM 626 C C . ARG A 1 80 ? -1.476 0.766 19.892 1.00 97.44 80 ARG A C 1
ATOM 628 O O . ARG A 1 80 ? -2.478 1.478 19.936 1.00 97.44 80 ARG A O 1
ATOM 635 N N . GLN A 1 81 ? -0.717 0.515 20.959 1.00 96.56 81 GLN A N 1
ATOM 636 C CA . GLN A 1 81 ? -1.014 1.011 22.307 1.00 96.56 81 GLN A CA 1
ATOM 637 C C . GLN A 1 81 ? -0.990 2.542 22.374 1.00 96.56 81 GLN A C 1
ATOM 639 O O . GLN A 1 81 ? -1.928 3.148 22.883 1.00 96.56 81 GLN A O 1
ATOM 644 N N . TYR A 1 82 ? 0.028 3.182 21.789 1.00 95.75 82 TYR A N 1
ATOM 645 C CA . TYR A 1 82 ? 0.130 4.648 21.756 1.00 95.75 82 TYR A CA 1
ATOM 646 C C . TYR A 1 82 ? -0.909 5.333 20.864 1.00 95.75 82 TYR A C 1
ATOM 648 O O . TYR A 1 82 ? -1.051 6.551 20.928 1.00 95.75 82 TYR A O 1
ATOM 656 N N . THR A 1 83 ? -1.595 4.583 20.002 1.00 95.38 83 THR A N 1
ATOM 657 C CA . THR A 1 83 ? -2.607 5.124 19.086 1.00 95.38 83 THR A CA 1
ATOM 658 C C . THR A 1 83 ? -4.014 4.643 19.404 1.00 95.38 83 THR A C 1
ATOM 660 O O . THR A 1 83 ? -4.895 4.767 18.556 1.00 95.38 83 THR A O 1
ATOM 663 N N . GLU A 1 84 ? -4.226 4.099 20.607 1.00 93.88 84 GLU A N 1
ATOM 664 C CA . GLU A 1 84 ? -5.537 3.655 21.099 1.00 93.88 84 GLU A CA 1
ATOM 665 C C . GLU A 1 84 ? -6.243 2.711 20.107 1.00 93.88 84 GLU A C 1
ATOM 667 O O . GLU A 1 84 ? -7.448 2.775 19.883 1.00 93.88 84 GLU A O 1
ATOM 672 N N . GLY A 1 85 ? -5.471 1.834 19.453 1.00 92.44 85 GLY A N 1
ATOM 673 C CA . GLY A 1 85 ? -5.999 0.879 18.477 1.00 92.44 85 GLY A CA 1
ATOM 674 C C . GLY A 1 85 ? -6.280 1.444 17.080 1.00 92.44 85 GLY A C 1
ATOM 675 O O . GLY A 1 85 ? -6.741 0.694 16.220 1.00 92.44 85 GLY A O 1
ATOM 676 N N . LYS A 1 86 ? -5.967 2.717 16.803 1.00 96.69 86 LYS A N 1
ATOM 677 C CA . LYS A 1 86 ? -6.069 3.295 15.449 1.00 96.69 86 LYS A CA 1
ATOM 678 C C . LYS A 1 86 ? -5.128 2.618 14.444 1.00 96.69 86 LYS A C 1
ATOM 680 O O . LYS A 1 86 ? -5.423 2.573 13.248 1.00 96.69 86 LYS A O 1
ATOM 685 N N . PHE A 1 87 ? -4.003 2.094 14.929 1.00 98.38 87 PHE A N 1
ATOM 686 C CA . PHE A 1 87 ? -3.155 1.169 14.188 1.00 98.38 87 PHE A CA 1
ATOM 687 C C . PHE A 1 87 ? -3.506 -0.282 14.521 1.00 98.38 87 PHE A C 1
ATOM 689 O O . PHE A 1 87 ? -3.587 -0.650 15.692 1.00 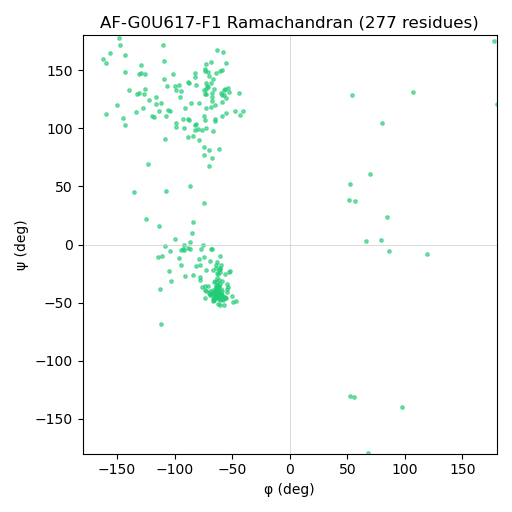98.38 87 PHE A O 1
ATOM 696 N N . GLN A 1 88 ? -3.660 -1.104 13.488 1.00 98.19 88 GLN A N 1
ATOM 697 C CA . GLN A 1 88 ? -3.812 -2.555 13.584 1.00 98.19 88 GLN A CA 1
ATOM 698 C C . GLN A 1 88 ? -2.809 -3.212 12.641 1.00 98.19 88 GLN A C 1
ATOM 700 O O . GLN A 1 88 ? -2.429 -2.612 11.637 1.00 98.19 88 GLN A O 1
ATOM 705 N N . TRP A 1 89 ? -2.395 -4.446 12.917 1.00 98.31 89 TRP A N 1
ATOM 706 C CA . TRP A 1 89 ? -1.597 -5.214 11.965 1.00 98.31 89 TRP A CA 1
ATOM 707 C C . TRP A 1 89 ? -1.968 -6.691 11.981 1.00 98.31 89 TRP A C 1
ATOM 709 O O . TRP A 1 89 ? -2.587 -7.180 12.927 1.00 98.31 89 TRP A O 1
ATOM 719 N N . VAL A 1 90 ? -1.563 -7.388 10.925 1.00 98.31 90 VAL A N 1
ATOM 720 C CA . VAL A 1 90 ? -1.607 -8.847 10.837 1.00 98.31 90 VAL A CA 1
ATOM 721 C C . VAL A 1 90 ? -0.248 -9.384 10.408 1.00 98.31 90 VAL A C 1
ATOM 723 O O . VAL A 1 90 ? 0.464 -8.732 9.635 1.00 98.31 90 VAL A O 1
ATOM 726 N N . ASN A 1 91 ? 0.100 -10.578 10.893 1.00 98.25 91 ASN A N 1
ATOM 727 C CA . ASN A 1 91 ? 1.278 -11.286 10.415 1.00 98.25 91 ASN A CA 1
ATOM 728 C C . ASN A 1 91 ? 0.935 -12.132 9.190 1.00 98.25 91 ASN A C 1
ATOM 730 O O . ASN A 1 91 ? 0.224 -13.128 9.303 1.00 98.25 91 ASN A O 1
ATOM 734 N N . ALA A 1 92 ? 1.392 -11.702 8.013 1.00 97.19 92 ALA A N 1
ATOM 735 C CA . ALA A 1 92 ? 1.118 -12.384 6.753 1.00 97.19 92 ALA A CA 1
ATOM 736 C C . ALA A 1 92 ? 2.135 -12.011 5.669 1.00 97.19 92 ALA A C 1
ATOM 738 O O . ALA A 1 92 ? 2.732 -10.934 5.698 1.00 97.19 92 ALA A O 1
ATOM 739 N N . ASP A 1 93 ? 2.281 -12.897 4.686 1.00 95.44 93 ASP A N 1
ATOM 740 C CA . ASP A 1 93 ? 2.999 -12.613 3.447 1.00 95.44 93 ASP A CA 1
ATOM 741 C C . ASP A 1 93 ? 2.112 -11.787 2.504 1.00 95.44 93 ASP A C 1
ATOM 743 O O . ASP A 1 93 ? 1.023 -12.207 2.103 1.00 95.44 93 ASP A O 1
ATOM 747 N N . VAL A 1 94 ? 2.606 -10.609 2.130 1.00 95.62 94 VAL A N 1
ATOM 748 C CA . VAL A 1 94 ? 1.934 -9.655 1.239 1.00 95.62 94 VAL A CA 1
ATOM 749 C C . VAL A 1 94 ? 1.645 -10.215 -0.156 1.00 95.62 94 VAL A C 1
ATOM 751 O O . VAL A 1 94 ? 0.802 -9.663 -0.857 1.00 95.62 94 VAL A O 1
ATOM 754 N N . LEU A 1 95 ? 2.328 -11.272 -0.595 1.00 95.31 95 LEU A N 1
ATOM 755 C CA . LEU A 1 95 ? 2.106 -11.890 -1.906 1.00 95.31 95 LEU A CA 1
ATOM 756 C C . LEU A 1 95 ? 0.951 -12.898 -1.893 1.00 95.31 95 LEU A C 1
ATOM 758 O O . LEU A 1 95 ? 0.289 -13.085 -2.912 1.00 95.31 95 LEU A O 1
ATOM 762 N N . HIS A 1 96 ? 0.669 -13.491 -0.733 1.00 95.19 96 HIS A N 1
ATOM 763 C CA . HIS A 1 96 ? -0.281 -14.597 -0.587 1.00 95.19 96 HIS A CA 1
ATOM 764 C C . HIS A 1 96 ? -1.555 -14.220 0.178 1.00 95.19 96 HIS A C 1
ATOM 766 O O . HIS A 1 96 ? -2.511 -14.995 0.228 1.00 95.19 96 HIS A O 1
ATOM 772 N N . VAL A 1 97 ? -1.585 -13.039 0.789 1.00 95.25 97 VAL A N 1
ATOM 773 C CA . VAL A 1 97 ? -2.712 -12.572 1.594 1.00 95.25 97 VAL A CA 1
ATOM 774 C C . VAL A 1 97 ? -3.838 -11.976 0.741 1.00 95.25 97 VAL A C 1
ATOM 776 O O . VAL A 1 97 ? -3.596 -11.345 -0.286 1.00 95.25 97 VAL A O 1
ATOM 779 N N . ASN A 1 98 ? -5.083 -12.132 1.203 1.00 96.50 98 ASN A N 1
ATOM 780 C CA . ASN A 1 98 ? -6.233 -11.385 0.695 1.00 96.50 98 ASN A CA 1
ATOM 781 C C . ASN A 1 98 ? -6.542 -10.208 1.629 1.00 96.50 98 ASN A C 1
ATOM 783 O O . ASN A 1 98 ? -7.150 -10.368 2.691 1.00 96.50 98 ASN A O 1
ATOM 787 N N . GLU A 1 99 ? -6.125 -9.011 1.233 1.00 97.56 99 GLU A N 1
ATOM 788 C CA . GLU A 1 99 ? -6.273 -7.797 2.030 1.00 97.56 99 GLU A CA 1
ATOM 789 C C . GLU A 1 99 ? -7.736 -7.436 2.275 1.00 97.56 99 GLU A C 1
ATOM 791 O O . GLU A 1 99 ? -8.080 -6.973 3.362 1.00 97.56 99 GLU A O 1
ATOM 796 N N . LEU A 1 100 ? -8.624 -7.687 1.310 1.00 97.31 100 LEU A N 1
ATOM 797 C CA . LEU A 1 100 ? -10.048 -7.413 1.476 1.00 97.31 100 LEU A CA 1
ATOM 798 C C . LEU A 1 100 ? -10.660 -8.218 2.629 1.00 97.31 100 LEU A C 1
ATOM 800 O O . LEU A 1 100 ? -11.530 -7.700 3.328 1.00 97.31 100 LEU A O 1
ATOM 804 N N . ASP A 1 101 ? -10.225 -9.456 2.850 1.00 97.69 101 ASP A N 1
ATOM 805 C CA . ASP A 1 101 ? -10.762 -10.282 3.934 1.00 97.69 101 ASP A CA 1
ATOM 806 C C . ASP A 1 101 ? -10.303 -9.776 5.309 1.00 97.69 101 ASP A C 1
ATOM 808 O O . ASP A 1 101 ? -11.101 -9.727 6.249 1.00 97.69 101 ASP A O 1
ATOM 812 N N . ILE A 1 102 ? -9.073 -9.265 5.405 1.00 97.81 102 ILE A N 1
ATOM 813 C CA . ILE A 1 102 ? -8.578 -8.593 6.616 1.00 97.81 102 ILE A CA 1
ATOM 814 C C . ILE A 1 102 ? -9.349 -7.294 6.863 1.00 97.81 102 ILE A C 1
ATOM 816 O O . ILE A 1 102 ? -9.806 -7.043 7.980 1.00 97.81 102 ILE A O 1
ATOM 820 N N . VAL A 1 103 ? -9.540 -6.477 5.822 1.00 97.94 103 VAL A N 1
ATOM 821 C CA . VAL A 1 103 ? -10.279 -5.212 5.937 1.00 97.94 103 VAL A CA 1
ATOM 822 C C . VAL A 1 103 ? -11.739 -5.470 6.322 1.00 97.94 103 VAL A C 1
ATOM 824 O O . VAL A 1 103 ? -12.274 -4.742 7.150 1.00 97.94 103 VAL A O 1
ATOM 827 N N . LYS A 1 104 ? -12.385 -6.523 5.805 1.00 97.38 104 LYS A N 1
ATOM 828 C CA . LYS A 1 104 ? -13.735 -6.925 6.244 1.00 97.38 104 LYS A CA 1
ATOM 829 C C . LYS A 1 104 ? -13.771 -7.329 7.714 1.00 97.38 104 LYS A C 1
ATOM 831 O O . LYS A 1 104 ? -14.715 -6.961 8.402 1.00 97.38 104 LYS A O 1
ATOM 836 N N . SER A 1 105 ? -12.771 -8.077 8.176 1.00 97.50 105 SER A N 1
ATOM 837 C CA . SER A 1 105 ? -12.697 -8.547 9.562 1.00 97.50 105 SER A CA 1
ATOM 838 C C . SER A 1 105 ? -12.534 -7.387 10.552 1.00 97.50 105 SER A C 1
ATOM 840 O O . SER A 1 105 ? -13.247 -7.311 11.548 1.00 97.50 105 SER A O 1
ATOM 842 N N . LEU A 1 106 ? -11.639 -6.442 10.250 1.00 96.81 106 LEU A N 1
ATOM 843 C CA . LEU A 1 106 ? -11.289 -5.347 11.164 1.00 96.81 106 LEU A CA 1
ATOM 844 C C . LEU A 1 106 ? -12.141 -4.083 10.976 1.00 96.81 106 LEU A C 1
ATOM 846 O O . LEU A 1 106 ? -12.330 -3.318 11.917 1.00 96.81 106 LEU A O 1
ATOM 850 N N . TYR A 1 107 ? -12.658 -3.854 9.768 1.00 97.12 107 TYR A N 1
ATOM 851 C CA . TYR A 1 107 ? -13.343 -2.624 9.369 1.00 97.12 107 TYR A CA 1
ATOM 852 C C . TYR A 1 107 ? -14.641 -2.920 8.593 1.00 97.12 107 TYR A C 1
ATOM 854 O O . TYR A 1 107 ? -14.920 -2.299 7.567 1.00 97.12 107 TYR A O 1
ATOM 862 N N . ALA A 1 108 ? -15.467 -3.856 9.074 1.00 97.00 108 ALA A N 1
ATOM 863 C CA . ALA A 1 108 ? -16.700 -4.293 8.400 1.00 97.00 108 ALA A CA 1
ATOM 864 C C . ALA A 1 108 ? -17.610 -3.131 7.949 1.00 97.00 108 ALA A C 1
ATOM 866 O O . ALA A 1 108 ? -17.994 -3.060 6.780 1.00 97.00 108 ALA A O 1
ATOM 867 N N . SER A 1 109 ? -17.893 -2.176 8.844 1.00 96.69 109 SER A N 1
ATOM 868 C CA . SER A 1 109 ? -18.732 -1.006 8.538 1.00 96.69 109 SER A CA 1
ATOM 869 C C . SER A 1 109 ? -18.131 -0.119 7.444 1.00 96.69 109 SER A C 1
ATOM 871 O O . SER A 1 109 ? -18.852 0.383 6.586 1.00 96.69 109 SER A O 1
ATOM 873 N N . PHE A 1 110 ? -16.803 0.034 7.435 1.00 97.12 110 PHE A N 1
ATOM 874 C CA . PHE A 1 110 ? -16.091 0.778 6.396 1.00 97.12 110 PHE A CA 1
ATOM 875 C C . PHE A 1 110 ? -16.231 0.086 5.034 1.00 97.12 110 PHE A C 1
ATOM 877 O O . PHE A 1 110 ? -16.478 0.750 4.027 1.00 97.12 110 PHE A O 1
ATOM 884 N N . VAL A 1 111 ? -16.117 -1.248 4.987 1.00 96.94 111 VAL A N 1
ATOM 885 C CA . VAL A 1 111 ? -16.292 -2.002 3.736 1.00 96.94 111 VAL A CA 1
ATOM 886 C C . VAL A 1 111 ? -17.695 -1.809 3.181 1.00 96.94 111 VAL A C 1
ATOM 888 O O . VAL A 1 111 ? -17.832 -1.510 1.996 1.00 96.94 111 VAL A O 1
ATOM 891 N N . GLU A 1 112 ? -18.722 -1.937 4.018 1.00 95.00 112 GLU A N 1
ATOM 892 C CA . GLU A 1 112 ? -20.112 -1.790 3.578 1.00 95.00 112 GLU A CA 1
ATOM 893 C C . GLU A 1 112 ? -20.399 -0.382 3.037 1.00 95.00 112 GLU A C 1
ATOM 895 O O . GLU A 1 112 ? -21.080 -0.226 2.023 1.00 95.00 112 GLU A O 1
ATOM 900 N N . GLN A 1 113 ? -19.822 0.643 3.667 1.00 95.12 113 GLN A N 1
ATOM 901 C CA . GLN A 1 113 ? -20.009 2.035 3.270 1.00 95.12 113 GLN A CA 1
ATOM 902 C C . GLN A 1 113 ? -19.259 2.412 1.983 1.00 95.12 113 GLN A C 1
ATOM 904 O O . GLN A 1 113 ? -19.747 3.235 1.206 1.00 95.12 113 GLN A O 1
ATOM 909 N N . HIS A 1 114 ? -18.062 1.861 1.759 1.00 95.19 114 HIS A N 1
ATOM 910 C CA . HIS A 1 114 ? -17.144 2.370 0.731 1.00 95.19 114 HIS A CA 1
ATOM 911 C C . HIS A 1 114 ? -16.880 1.414 -0.433 1.00 95.19 114 HIS A C 1
ATOM 913 O O . HIS A 1 114 ? -16.286 1.827 -1.435 1.00 95.19 114 HIS A O 1
ATOM 919 N N . ARG A 1 115 ? -17.304 0.149 -0.349 1.00 93.62 115 ARG A N 1
ATOM 920 C CA . ARG A 1 115 ? -17.181 -0.799 -1.461 1.00 93.62 115 ARG A CA 1
ATOM 921 C C . ARG A 1 115 ? -18.056 -0.358 -2.634 1.00 93.62 115 ARG A C 1
ATOM 923 O O . ARG A 1 115 ? -19.238 -0.056 -2.473 1.00 93.62 115 ARG A O 1
ATOM 930 N N . ARG A 1 116 ? -17.501 -0.380 -3.850 1.00 91.56 116 ARG A N 1
ATOM 931 C CA . ARG A 1 116 ? -18.283 -0.111 -5.061 1.00 91.56 116 ARG A CA 1
ATOM 932 C C . ARG A 1 116 ? -19.212 -1.284 -5.341 1.00 91.56 116 ARG A C 1
ATOM 934 O O . ARG A 1 116 ? -18.822 -2.449 -5.248 1.00 91.56 116 ARG A O 1
ATOM 941 N N . ARG A 1 117 ? -20.452 -0.966 -5.701 1.00 84.19 117 ARG A N 1
ATOM 942 C CA . ARG A 1 117 ? -21.442 -1.950 -6.138 1.00 84.19 117 ARG A CA 1
ATOM 943 C C . ARG A 1 117 ? -21.510 -1.933 -7.664 1.00 84.19 117 ARG A C 1
ATOM 945 O O . ARG A 1 117 ? -21.501 -0.844 -8.246 1.00 84.19 117 ARG A O 1
ATOM 952 N N . PRO A 1 118 ? -21.550 -3.102 -8.325 1.00 70.12 118 PRO A N 1
ATOM 953 C CA . PRO A 1 118 ? -21.793 -3.138 -9.757 1.00 70.12 118 PRO A CA 1
ATOM 954 C C . PRO A 1 118 ? -23.164 -2.513 -10.052 1.00 70.12 118 PRO A C 1
ATOM 956 O O . PRO A 1 118 ? -24.060 -2.569 -9.202 1.00 70.12 118 PRO A O 1
ATOM 959 N N . PRO A 1 119 ? -23.340 -1.891 -11.227 1.00 61.06 119 PRO A N 1
ATOM 960 C CA . PRO A 1 119 ? -24.635 -1.356 -11.616 1.00 61.06 119 PRO A CA 1
ATOM 961 C C . PRO A 1 119 ? -25.683 -2.475 -11.577 1.00 61.06 119 PRO A C 1
ATOM 963 O O . PRO A 1 119 ? -25.439 -3.589 -12.046 1.00 61.06 119 PRO A O 1
ATOM 966 N N . VAL A 1 120 ? -26.839 -2.177 -10.984 1.00 52.16 120 VAL A N 1
ATOM 967 C CA . VAL A 1 120 ? -27.971 -3.105 -10.883 1.00 52.16 120 VAL A CA 1
ATOM 968 C C . VAL A 1 120 ? -28.336 -3.568 -12.301 1.00 52.16 120 VAL A C 1
ATOM 970 O O . VAL A 1 120 ? -28.727 -2.746 -13.125 1.00 52.16 120 VAL A O 1
ATOM 973 N N . GLY A 1 121 ? -28.139 -4.858 -12.602 1.00 52.81 121 GLY A N 1
ATOM 974 C CA . GLY A 1 121 ? -28.405 -5.454 -13.923 1.00 52.81 121 GLY A CA 1
ATOM 975 C C . GLY A 1 121 ? -27.200 -6.077 -14.644 1.00 52.81 121 GLY A C 1
ATOM 976 O O . GLY A 1 121 ? -27.394 -6.764 -15.644 1.00 52.81 121 GLY A O 1
ATOM 977 N N . ALA A 1 122 ? -25.969 -5.911 -14.148 1.00 48.00 122 ALA A N 1
ATOM 978 C CA . ALA A 1 122 ? -24.819 -6.644 -14.682 1.00 48.00 122 ALA A CA 1
ATOM 979 C C . ALA A 1 122 ? -24.875 -8.115 -14.229 1.00 48.00 122 ALA A C 1
ATOM 981 O O . ALA A 1 122 ? -24.643 -8.417 -13.057 1.00 48.00 122 ALA A O 1
ATOM 982 N N . LYS A 1 123 ? -25.206 -9.041 -15.142 1.00 37.16 123 LYS A N 1
ATOM 983 C CA . LYS A 1 123 ? -25.034 -10.483 -14.901 1.00 37.16 123 LYS A CA 1
ATOM 984 C C . LYS A 1 123 ? -23.567 -10.725 -14.520 1.00 37.16 123 LYS A C 1
ATOM 986 O O . LYS A 1 123 ? -22.672 -10.274 -15.230 1.00 37.16 123 LYS A O 1
ATOM 991 N N . GLY A 1 124 ? -23.333 -11.381 -13.380 1.00 37.72 124 GLY A N 1
ATOM 992 C CA . GLY A 1 124 ? -21.987 -11.773 -12.948 1.00 37.72 124 GLY A CA 1
ATOM 993 C C . GLY A 1 124 ? -21.303 -12.670 -13.987 1.00 37.72 124 GLY A C 1
ATOM 994 O O . GLY A 1 124 ? -21.989 -13.171 -14.883 1.00 37.72 124 GLY A O 1
ATOM 995 N N . PRO A 1 125 ? -19.978 -12.887 -13.889 1.00 41.69 125 PRO A N 1
ATOM 996 C CA . PRO A 1 125 ? -19.278 -13.765 -14.816 1.00 41.69 125 PRO A CA 1
ATOM 997 C C . PRO A 1 125 ? -19.922 -15.150 -14.715 1.00 41.69 125 PRO A C 1
ATOM 999 O O . PRO A 1 125 ? -19.890 -15.792 -13.663 1.00 41.69 125 PRO A O 1
ATOM 1002 N N . GLY A 1 126 ? -20.621 -15.541 -15.779 1.00 34.25 126 GLY A N 1
ATOM 1003 C CA . GLY A 1 126 ? -21.319 -16.810 -15.849 1.00 34.25 126 GLY A CA 1
ATOM 1004 C C . GLY A 1 126 ? -20.319 -17.942 -15.676 1.00 34.25 126 GLY A C 1
ATOM 1005 O O . GLY A 1 126 ? -19.282 -17.964 -16.327 1.00 34.25 126 GLY A O 1
ATOM 1006 N N . SER A 1 127 ? -20.651 -18.866 -14.778 1.00 30.89 127 SER A N 1
ATOM 1007 C CA . SER A 1 127 ? -20.088 -20.211 -14.725 1.00 30.89 127 SER A CA 1
ATOM 1008 C C . SER A 1 127 ? -19.957 -20.770 -16.149 1.00 30.89 127 SER A C 1
ATOM 1010 O O . SER A 1 127 ? -20.962 -20.932 -16.846 1.00 30.89 127 SER A O 1
ATOM 1012 N N . CYS A 1 128 ? -18.720 -21.005 -16.595 1.00 27.20 128 CYS A N 1
ATOM 1013 C CA . CYS A 1 128 ? -18.444 -21.676 -17.858 1.00 27.20 128 CYS A CA 1
ATOM 1014 C C . CYS A 1 128 ? -18.957 -23.114 -17.749 1.00 27.20 128 CYS A C 1
ATOM 1016 O O . CYS A 1 128 ? -18.389 -23.934 -17.027 1.00 27.20 128 CYS A O 1
ATOM 1018 N N . LYS A 1 129 ? -20.057 -23.412 -18.441 1.00 26.58 129 LYS A N 1
ATOM 1019 C CA . LYS A 1 129 ? -20.452 -24.789 -18.729 1.00 26.58 129 LYS A CA 1
ATOM 1020 C C . LYS A 1 129 ? -19.533 -25.325 -19.826 1.00 26.58 129 LYS A C 1
ATOM 1022 O O . LYS A 1 129 ? -19.306 -24.642 -20.818 1.00 26.58 129 LYS A O 1
ATOM 1027 N N . ASN A 1 130 ? -19.012 -26.529 -19.611 1.00 31.44 130 ASN A N 1
ATOM 1028 C CA . ASN A 1 130 ? -18.289 -27.307 -20.613 1.00 31.44 130 ASN A CA 1
ATOM 1029 C C . ASN A 1 130 ? -19.248 -27.805 -21.710 1.00 31.44 130 ASN A C 1
ATOM 1031 O O . ASN A 1 130 ? -20.377 -28.185 -21.393 1.00 31.44 130 ASN A O 1
ATOM 1035 N N . GLY A 1 131 ? -18.741 -27.868 -22.946 1.00 27.17 131 GLY A N 1
ATOM 1036 C CA . GLY A 1 131 ? -19.392 -28.409 -24.150 1.00 27.17 131 GLY A CA 1
ATOM 1037 C C . GLY A 1 131 ? -19.826 -27.297 -25.113 1.00 27.17 131 GLY A C 1
ATOM 1038 O O . GLY A 1 131 ? -20.414 -26.320 -24.666 1.00 27.17 131 GLY A O 1
ATOM 1039 N N . GLU A 1 132 ? -19.563 -27.312 -26.416 1.00 25.34 132 GLU A N 1
ATOM 1040 C CA . GLU A 1 132 ? -19.040 -28.305 -27.365 1.00 25.34 132 GLU A CA 1
ATOM 1041 C C . GLU A 1 132 ? -18.419 -27.535 -28.553 1.00 25.34 132 GLU A C 1
ATOM 1043 O O . GLU A 1 132 ? -18.629 -26.330 -28.697 1.00 25.34 132 GLU A O 1
ATOM 1048 N N . GLU A 1 133 ? -17.619 -28.235 -29.355 1.00 36.22 133 GLU A N 1
ATOM 1049 C CA . GLU A 1 133 ? -16.871 -27.756 -30.524 1.00 36.22 133 GLU A CA 1
ATOM 1050 C C . GLU A 1 133 ? -17.740 -27.006 -31.552 1.00 36.22 133 GLU A C 1
ATOM 1052 O O . GLU A 1 133 ? -18.771 -27.518 -31.982 1.00 36.22 133 GLU A O 1
ATOM 1057 N N . ALA A 1 134 ? -17.283 -25.824 -31.989 1.00 27.86 134 ALA A N 1
ATOM 1058 C CA . ALA A 1 134 ? -17.666 -25.216 -33.265 1.00 27.86 134 ALA A CA 1
ATOM 1059 C C . ALA A 1 134 ? -16.633 -24.157 -33.708 1.00 27.86 134 ALA A C 1
ATOM 1061 O O . ALA A 1 134 ? -16.487 -23.117 -33.068 1.00 27.86 134 ALA A O 1
ATOM 1062 N N . ASP A 1 135 ? -15.947 -24.506 -34.796 1.00 27.45 135 ASP A N 1
ATOM 1063 C CA . ASP A 1 135 ? -15.408 -23.718 -35.911 1.00 27.45 135 ASP A CA 1
ATOM 1064 C C . ASP A 1 135 ? -14.476 -22.507 -35.703 1.00 27.45 135 ASP A C 1
ATOM 1066 O O . ASP A 1 135 ? -14.733 -21.539 -34.988 1.00 27.45 135 ASP A O 1
ATOM 1070 N N . GLU A 1 136 ? -13.365 -22.598 -36.440 1.00 39.97 136 GLU A N 1
ATOM 1071 C CA . GLU A 1 136 ? -12.300 -21.619 -36.620 1.00 39.97 136 GLU A CA 1
ATOM 1072 C C . GLU A 1 136 ? -12.809 -20.363 -37.342 1.00 39.97 136 GLU A C 1
ATOM 1074 O O . GLU A 1 136 ? -12.974 -20.360 -38.557 1.00 39.97 136 GLU A O 1
ATOM 1079 N N . ASP A 1 137 ? -12.960 -19.266 -36.602 1.00 28.81 137 ASP A N 1
ATOM 1080 C CA . ASP A 1 137 ? -12.856 -17.916 -37.152 1.00 28.81 137 ASP A CA 1
ATOM 1081 C C . ASP A 1 137 ? -11.970 -17.070 -36.222 1.00 28.81 137 ASP A C 1
ATOM 1083 O O . ASP A 1 137 ? -12.291 -16.804 -35.060 1.00 28.81 137 ASP A O 1
ATOM 1087 N N . ASP A 1 138 ? -10.810 -16.670 -36.751 1.00 36.44 138 ASP A N 1
ATOM 1088 C CA . ASP A 1 138 ? -9.772 -15.848 -36.117 1.00 36.44 138 ASP A CA 1
ATOM 1089 C C . ASP A 1 138 ? -10.244 -14.392 -35.942 1.00 36.44 138 ASP A C 1
ATOM 1091 O O . ASP A 1 138 ? -9.761 -13.446 -36.564 1.00 36.44 138 ASP A O 1
ATOM 1095 N N . SER A 1 139 ? -11.236 -14.197 -35.074 1.00 29.84 139 SER A N 1
ATOM 1096 C CA . SER A 1 139 ? -11.521 -12.906 -34.459 1.00 29.84 139 SER A CA 1
ATOM 1097 C C . SER A 1 139 ? -11.107 -12.989 -32.997 1.00 29.84 139 SER A C 1
ATOM 1099 O O . SER A 1 139 ? -11.874 -13.430 -32.143 1.00 29.84 139 SER A O 1
ATOM 1101 N N . GLY A 1 140 ? -9.854 -12.616 -32.720 1.00 30.02 140 GLY A N 1
ATOM 1102 C CA . GLY A 1 140 ? -9.259 -12.663 -31.387 1.00 30.02 140 GLY A CA 1
ATOM 1103 C C . GLY A 1 140 ? -10.208 -12.156 -30.297 1.00 30.02 140 GLY A C 1
ATOM 1104 O O . GLY A 1 140 ? -10.521 -10.966 -30.221 1.00 30.02 140 GLY A O 1
ATOM 1105 N N . PHE A 1 141 ? -10.643 -13.083 -29.443 1.00 29.22 141 PHE A N 1
ATOM 1106 C CA . PHE A 1 141 ? -11.387 -12.847 -28.211 1.00 29.22 141 PHE A CA 1
ATOM 1107 C C . PHE A 1 141 ? -10.466 -12.138 -27.206 1.00 29.22 141 PHE A C 1
ATOM 1109 O O . PHE A 1 141 ? -9.900 -12.735 -26.292 1.00 29.22 141 PHE A O 1
ATOM 1116 N N . TYR A 1 142 ? -10.218 -10.849 -27.428 1.00 32.59 142 TYR A N 1
ATOM 1117 C CA . TYR A 1 142 ? -9.464 -10.025 -26.496 1.00 32.59 142 TYR A CA 1
ATOM 1118 C C . TYR A 1 142 ? -10.412 -9.551 -25.400 1.00 32.59 142 TYR A C 1
ATOM 1120 O O . TYR A 1 142 ? -11.151 -8.588 -25.580 1.00 32.59 142 TYR A O 1
ATOM 1128 N N . ASP A 1 143 ? -10.381 -10.253 -24.269 1.00 37.56 143 ASP A N 1
ATOM 1129 C CA . ASP A 1 143 ? -11.025 -9.852 -23.020 1.00 37.56 143 ASP A CA 1
ATOM 1130 C C . ASP A 1 143 ? -10.690 -8.377 -22.702 1.00 37.56 143 ASP A C 1
ATOM 1132 O O . ASP A 1 143 ? -9.526 -8.008 -22.498 1.00 37.56 143 ASP A O 1
ATOM 1136 N N . ASP A 1 144 ? -11.713 -7.518 -22.712 1.00 40.47 144 ASP A N 1
ATOM 1137 C CA . ASP A 1 144 ? -11.662 -6.048 -22.589 1.00 40.47 144 ASP A CA 1
ATOM 1138 C C . ASP A 1 144 ? -11.359 -5.593 -21.142 1.00 40.47 144 ASP A C 1
ATOM 1140 O O . ASP A 1 144 ? -11.884 -4.611 -20.620 1.00 40.47 144 ASP A O 1
ATOM 1144 N N . CYS A 1 145 ? -10.525 -6.361 -20.440 1.00 41.59 145 CYS A N 1
ATOM 1145 C CA . CYS A 1 145 ? -10.344 -6.282 -18.995 1.00 41.59 145 CYS A CA 1
ATOM 1146 C C . CYS A 1 145 ? -9.178 -5.387 -18.554 1.00 41.59 145 CYS A C 1
ATOM 1148 O O . CYS A 1 145 ? -9.020 -5.142 -17.362 1.00 41.59 145 CYS A O 1
ATOM 1150 N N . ALA A 1 146 ? -8.362 -4.833 -19.461 1.00 50.84 146 ALA A N 1
ATOM 1151 C CA . ALA A 1 146 ? -7.351 -3.862 -19.037 1.00 50.84 146 ALA A CA 1
ATOM 1152 C C . ALA A 1 146 ? -8.039 -2.514 -18.711 1.00 50.84 146 ALA A C 1
ATOM 1154 O O . ALA A 1 146 ? -8.462 -1.807 -19.627 1.00 50.84 146 ALA A O 1
ATOM 1155 N N . PRO A 1 147 ? -8.095 -2.097 -17.431 1.00 46.44 147 PRO A N 1
ATOM 1156 C CA . PRO A 1 147 ? -9.019 -1.081 -16.912 1.00 46.44 147 PRO A CA 1
ATOM 1157 C C . PRO A 1 147 ? -8.767 0.347 -17.432 1.00 46.44 147 PRO A C 1
ATOM 1159 O O . PRO A 1 147 ? -9.524 1.266 -17.126 1.00 46.44 147 PRO A O 1
ATOM 1162 N N . LEU A 1 148 ? -7.708 0.539 -18.231 1.00 49.09 148 LEU A N 1
ATOM 1163 C CA . LEU A 1 148 ? -7.293 1.804 -18.843 1.00 49.09 148 LEU A CA 1
ATOM 1164 C C . LEU A 1 148 ? -7.152 1.720 -20.381 1.00 49.09 148 LEU A C 1
ATOM 1166 O O . LEU A 1 148 ? -6.406 2.510 -20.978 1.00 49.09 148 LEU A O 1
ATOM 1170 N N . ARG A 1 149 ? -7.802 0.755 -21.048 1.00 49.22 149 ARG A N 1
ATOM 1171 C CA . ARG A 1 149 ? -7.874 0.690 -22.519 1.00 49.22 149 ARG A CA 1
ATOM 1172 C C . ARG A 1 149 ? -9.006 1.584 -23.028 1.00 49.22 149 ARG A C 1
ATOM 1174 O O . ARG A 1 149 ? -10.144 1.162 -23.149 1.00 49.22 149 ARG A O 1
ATOM 1181 N N . SER A 1 150 ? -8.696 2.834 -23.369 1.00 51.25 150 SER A N 1
ATOM 1182 C CA . SER A 1 150 ? -9.554 3.576 -24.298 1.00 51.25 150 SER A CA 1
ATOM 1183 C C . SER A 1 150 ? -9.199 3.153 -25.732 1.00 51.25 150 SER A C 1
ATOM 1185 O O . SER A 1 150 ? -8.019 3.056 -26.085 1.00 51.25 150 SER A O 1
ATOM 1187 N N . ALA A 1 151 ? -10.193 2.937 -26.600 1.00 47.44 151 ALA A N 1
ATOM 1188 C CA . ALA A 1 151 ? -9.959 2.648 -28.024 1.00 47.44 151 ALA A CA 1
ATOM 1189 C C . ALA A 1 151 ? -9.120 3.750 -28.718 1.00 47.44 151 ALA A C 1
ATOM 1191 O O . ALA A 1 151 ? -8.407 3.517 -29.697 1.00 47.44 151 ALA A O 1
ATOM 1192 N N . GLN A 1 152 ? -9.160 4.975 -28.183 1.00 45.91 152 GLN A N 1
ATOM 1193 C CA . GLN A 1 152 ? -8.333 6.102 -28.616 1.00 45.91 152 GLN A CA 1
ATOM 1194 C C . GLN A 1 152 ? -6.868 5.971 -28.171 1.00 45.91 152 GLN A C 1
ATOM 1196 O O . GLN A 1 152 ? -5.970 6.270 -28.963 1.00 45.91 152 GLN A O 1
ATOM 1201 N N . ARG A 1 153 ? -6.602 5.477 -26.953 1.00 52.31 153 ARG A N 1
ATOM 1202 C CA . ARG A 1 153 ? -5.253 5.125 -26.483 1.00 52.31 153 ARG A CA 1
ATOM 1203 C C . ARG A 1 153 ? -4.657 4.019 -27.338 1.00 52.31 153 ARG A C 1
ATOM 1205 O O . ARG A 1 153 ? -3.487 4.110 -27.694 1.00 52.31 153 ARG A O 1
ATOM 1212 N N . GLU A 1 154 ? -5.450 3.024 -27.722 1.00 54.69 154 GLU A N 1
ATOM 1213 C CA . GLU A 1 154 ? -4.992 1.969 -28.623 1.00 54.69 154 GLU A CA 1
ATOM 1214 C C . GLU A 1 154 ? -4.597 2.534 -29.995 1.00 54.69 154 GLU A C 1
ATOM 1216 O O . GLU A 1 154 ? -3.501 2.258 -30.481 1.00 54.69 154 GLU A O 1
ATOM 1221 N N . LYS A 1 155 ? -5.409 3.429 -30.576 1.00 54.62 155 LYS A N 1
ATOM 1222 C CA . LYS A 1 155 ? -5.046 4.156 -31.806 1.00 54.62 155 LYS A CA 1
ATOM 1223 C C . LYS A 1 155 ? -3.780 5.004 -31.635 1.00 54.62 155 LYS A C 1
ATOM 1225 O O . LYS A 1 155 ? -2.960 5.055 -32.548 1.00 54.62 155 LYS A O 1
ATOM 1230 N N . PHE A 1 156 ? -3.582 5.650 -30.484 1.00 53.00 156 PHE A N 1
ATOM 1231 C CA . PHE A 1 156 ? -2.382 6.446 -30.204 1.00 53.00 156 PHE A CA 1
ATOM 1232 C C . PHE A 1 156 ? -1.122 5.584 -30.027 1.00 53.00 156 PHE A C 1
ATOM 1234 O O . PHE A 1 156 ? -0.066 5.916 -30.566 1.00 53.00 156 PHE A O 1
ATOM 1241 N N . LEU A 1 157 ? -1.226 4.454 -29.322 1.00 52.69 157 LEU A N 1
ATOM 1242 C CA . LEU A 1 157 ? -0.144 3.479 -29.190 1.00 52.69 157 LEU A CA 1
ATOM 1243 C C . LEU A 1 157 ? 0.198 2.864 -30.550 1.00 52.69 157 LEU A C 1
ATOM 1245 O O . LEU A 1 157 ? 1.368 2.856 -30.917 1.00 52.69 157 LEU A O 1
ATOM 1249 N N . ARG A 1 158 ? -0.799 2.469 -31.353 1.00 54.19 158 ARG A N 1
ATOM 1250 C CA . ARG A 1 158 ? -0.601 1.986 -32.733 1.00 54.19 158 ARG A CA 1
ATOM 1251 C C . ARG A 1 158 ? 0.084 3.040 -33.619 1.00 54.19 158 ARG A C 1
ATOM 1253 O O . ARG A 1 158 ? 1.009 2.711 -34.355 1.00 54.19 158 ARG A O 1
ATOM 1260 N N . ARG A 1 159 ? -0.274 4.326 -33.480 1.00 51.81 159 ARG A N 1
ATOM 1261 C CA . ARG A 1 159 ? 0.421 5.450 -34.149 1.00 51.81 159 ARG A CA 1
ATOM 1262 C C . ARG A 1 159 ? 1.869 5.635 -33.678 1.00 51.81 159 ARG A C 1
ATOM 1264 O O . ARG A 1 159 ? 2.703 6.070 -34.467 1.00 51.81 159 ARG A O 1
ATOM 1271 N N . ARG A 1 160 ? 2.193 5.317 -32.418 1.00 52.56 160 ARG A N 1
ATOM 1272 C CA . ARG A 1 160 ? 3.584 5.294 -31.925 1.00 52.56 160 ARG A CA 1
ATOM 1273 C C . ARG A 1 160 ? 4.365 4.096 -32.467 1.00 52.56 160 ARG A C 1
ATOM 1275 O O . ARG A 1 160 ? 5.514 4.287 -32.850 1.00 52.56 160 ARG A O 1
ATOM 1282 N N . TYR A 1 161 ? 3.747 2.919 -32.556 1.00 45.88 161 TYR A N 1
ATOM 1283 C CA . TYR A 1 161 ? 4.365 1.722 -33.139 1.00 45.88 161 TYR A CA 1
ATOM 1284 C C . TYR A 1 161 ? 4.718 1.901 -34.620 1.00 45.88 161 TYR A C 1
ATOM 1286 O O . TYR A 1 161 ? 5.791 1.477 -35.033 1.00 45.88 161 TYR A O 1
ATOM 1294 N N . GLY A 1 162 ? 3.904 2.632 -35.392 1.00 45.12 162 GLY A N 1
ATOM 1295 C CA . GLY A 1 162 ? 4.205 2.951 -36.795 1.00 45.12 162 GLY A CA 1
ATOM 1296 C C . GLY A 1 162 ? 5.494 3.757 -37.030 1.00 45.12 162 GLY A C 1
ATOM 1297 O O . GLY A 1 162 ? 5.911 3.899 -38.172 1.00 45.12 162 GLY A O 1
ATOM 1298 N N . ARG A 1 163 ? 6.140 4.280 -35.974 1.00 44.53 163 ARG A N 1
ATOM 1299 C CA . ARG A 1 163 ? 7.435 4.983 -36.061 1.00 44.53 163 ARG A CA 1
ATOM 1300 C C . ARG A 1 163 ? 8.639 4.166 -35.582 1.00 44.53 163 ARG A C 1
ATOM 1302 O O . ARG A 1 163 ? 9.759 4.633 -35.738 1.00 44.53 163 ARG A O 1
ATOM 1309 N N . TYR A 1 164 ? 8.436 2.965 -35.038 1.00 43.75 164 TYR A N 1
ATOM 1310 C CA . TYR A 1 164 ? 9.504 2.088 -34.533 1.00 43.75 164 TYR A CA 1
ATOM 1311 C C . TYR A 1 164 ? 9.746 0.881 -35.455 1.00 43.75 164 TYR A C 1
ATOM 1313 O O . TYR A 1 164 ? 9.889 -0.248 -34.999 1.00 43.75 164 TYR A O 1
ATOM 1321 N N . ALA A 1 165 ? 9.821 1.125 -36.766 1.00 41.22 165 ALA A N 1
ATOM 1322 C CA . ALA A 1 165 ? 10.283 0.135 -37.746 1.00 41.22 165 ALA A CA 1
ATOM 1323 C C . ALA A 1 165 ? 11.823 0.099 -37.897 1.00 41.22 165 ALA A C 1
ATOM 1325 O O . ALA A 1 165 ? 12.332 -0.545 -38.806 1.00 41.22 165 ALA A O 1
ATOM 1326 N N . GLY A 1 166 ? 12.578 0.782 -37.030 1.00 37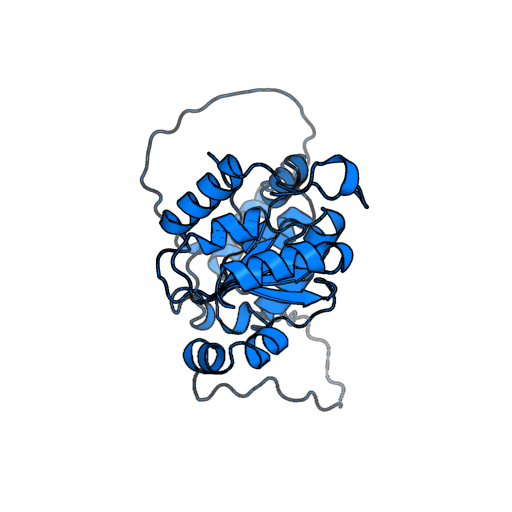.78 166 GLY A N 1
ATOM 1327 C CA . GLY A 1 166 ? 14.038 0.833 -37.105 1.00 37.78 166 GLY A CA 1
ATOM 1328 C C . GLY A 1 166 ? 14.669 0.821 -35.721 1.00 37.78 166 GLY A C 1
ATOM 1329 O O . GLY A 1 166 ? 14.685 1.836 -35.028 1.00 37.78 166 GLY A O 1
ATOM 1330 N N . PHE A 1 167 ? 15.186 -0.337 -35.319 1.00 34.66 167 PHE A N 1
ATOM 1331 C CA . PHE A 1 167 ? 16.201 -0.437 -34.275 1.00 34.66 167 PHE A CA 1
ATOM 1332 C C . PHE A 1 167 ? 17.477 0.226 -34.818 1.00 34.66 167 PHE A C 1
ATOM 1334 O O . PHE A 1 167 ? 18.218 -0.410 -35.557 1.00 34.66 167 PHE A O 1
ATOM 1341 N N . ASN A 1 168 ? 17.731 1.492 -34.477 1.00 36.94 168 ASN A N 1
ATOM 1342 C CA . ASN A 1 168 ? 19.044 2.099 -34.689 1.00 36.94 168 ASN A CA 1
ATOM 1343 C C . ASN A 1 168 ? 19.737 2.254 -33.339 1.00 36.94 168 ASN A C 1
ATOM 1345 O O . ASN A 1 168 ? 19.331 3.039 -32.483 1.00 36.94 168 ASN A O 1
ATOM 1349 N N . HIS A 1 169 ? 20.777 1.447 -33.167 1.00 36.97 169 HIS A N 1
ATOM 1350 C CA . HIS A 1 169 ? 21.798 1.621 -32.154 1.00 36.97 169 HIS A CA 1
ATOM 1351 C C . HIS A 1 169 ? 22.651 2.808 -32.610 1.00 36.97 169 HIS A C 1
ATOM 1353 O O . HIS A 1 169 ? 23.472 2.635 -33.497 1.00 36.97 169 HIS A O 1
ATOM 1359 N N . ASP A 1 170 ? 22.443 4.003 -32.060 1.00 30.08 170 ASP A N 1
ATOM 1360 C CA . ASP A 1 170 ? 23.478 5.034 -32.123 1.00 30.08 170 ASP A CA 1
ATOM 1361 C C . ASP A 1 170 ? 23.417 5.975 -30.920 1.00 30.08 170 ASP A C 1
ATOM 1363 O O . ASP A 1 170 ? 22.418 6.625 -30.607 1.00 30.08 170 ASP A O 1
ATOM 1367 N N . THR A 1 171 ? 24.532 5.974 -30.203 1.00 40.41 171 THR A N 1
ATOM 1368 C CA . THR A 1 171 ? 24.870 6.831 -29.075 1.00 40.41 171 THR A CA 1
ATOM 1369 C C . THR A 1 171 ? 25.199 8.252 -29.534 1.00 40.41 171 THR A C 1
ATOM 1371 O O . THR A 1 171 ? 25.830 8.449 -30.564 1.00 40.41 171 THR A O 1
ATOM 1374 N N . SER A 1 172 ? 24.905 9.219 -28.659 1.00 40.31 172 SER A N 1
ATOM 1375 C CA . SER A 1 172 ? 25.375 10.616 -28.655 1.00 40.31 172 SER A CA 1
ATOM 1376 C C . SER A 1 172 ? 24.680 11.620 -29.591 1.00 40.31 172 SER A C 1
ATOM 1378 O O . SER A 1 172 ? 24.935 11.712 -30.784 1.00 40.31 172 SER A O 1
ATOM 1380 N N . SER A 1 173 ? 23.843 12.472 -28.998 1.00 31.55 173 SER A N 1
ATOM 1381 C CA . SER A 1 173 ? 23.932 13.938 -29.127 1.00 31.55 173 SER A CA 1
ATOM 1382 C C . SER A 1 173 ? 22.808 14.592 -28.321 1.00 31.55 173 SER A C 1
ATOM 1384 O O . SER A 1 173 ? 21.623 14.321 -28.500 1.00 31.55 173 SER A O 1
ATOM 1386 N N . GLY A 1 174 ? 23.197 15.429 -27.361 1.00 38.69 174 GLY A N 1
ATOM 1387 C CA . GLY A 1 174 ? 22.267 16.248 -26.599 1.00 38.69 174 GLY A CA 1
ATOM 1388 C C . GLY A 1 174 ? 21.724 17.386 -27.456 1.00 38.69 174 GLY A C 1
ATOM 1389 O O . GLY A 1 174 ? 22.468 18.042 -28.181 1.00 38.69 174 GLY A O 1
ATOM 1390 N N . THR A 1 175 ? 20.431 17.670 -27.337 1.00 25.77 175 THR A N 1
ATOM 1391 C CA . THR A 1 175 ? 19.883 18.991 -27.657 1.00 25.77 175 THR A CA 1
ATOM 1392 C C . THR A 1 175 ? 18.741 19.290 -26.697 1.00 25.77 175 THR A C 1
ATOM 1394 O O . THR A 1 175 ? 17.671 18.687 -26.734 1.00 25.77 175 THR A O 1
ATOM 1397 N N . THR A 1 176 ? 19.009 20.221 -25.790 1.00 32.25 176 THR A N 1
ATOM 1398 C CA . THR A 1 176 ? 18.078 20.738 -24.793 1.00 32.25 176 THR A CA 1
ATOM 1399 C C . THR A 1 176 ? 17.110 21.707 -25.473 1.00 32.25 176 THR A C 1
ATOM 1401 O O . THR A 1 176 ? 17.446 22.871 -25.674 1.00 32.25 176 THR A O 1
ATOM 1404 N N . GLN A 1 177 ? 15.900 21.264 -25.819 1.00 29.55 177 GLN A N 1
ATOM 1405 C CA . GLN A 1 177 ? 14.811 22.186 -26.154 1.00 29.55 177 GLN A CA 1
ATOM 1406 C C . GLN A 1 177 ? 13.985 22.483 -24.900 1.00 29.55 177 GLN A C 1
ATOM 1408 O O . GLN A 1 177 ? 13.245 21.641 -24.395 1.00 29.55 177 GLN A O 1
ATOM 1413 N N . ARG A 1 178 ? 14.134 23.711 -24.389 1.00 31.23 178 ARG A N 1
ATOM 1414 C CA . ARG A 1 178 ? 13.213 24.306 -23.416 1.00 31.23 178 ARG A CA 1
ATOM 1415 C C . ARG A 1 178 ? 11.849 24.489 -24.084 1.00 31.23 178 ARG A C 1
ATOM 1417 O O . ARG A 1 178 ? 11.745 25.256 -25.036 1.00 31.23 178 ARG A O 1
ATOM 1424 N N . LEU A 1 179 ? 10.812 23.858 -23.541 1.00 30.95 179 LEU A N 1
ATOM 1425 C CA . LEU A 1 179 ? 9.423 24.230 -23.805 1.00 30.95 179 LEU A CA 1
ATOM 1426 C C . LEU A 1 179 ? 8.814 24.799 -22.524 1.00 30.95 179 LEU A C 1
ATOM 1428 O O . LEU A 1 179 ? 8.849 24.173 -21.466 1.00 30.95 179 LEU A O 1
ATOM 1432 N N . GLY A 1 180 ? 8.346 26.041 -22.651 1.00 24.86 180 GLY A N 1
ATOM 1433 C CA . GLY A 1 180 ? 7.711 26.837 -21.613 1.00 24.86 180 GLY A CA 1
ATOM 1434 C C . GLY A 1 180 ? 6.404 26.245 -21.095 1.00 24.86 180 GLY A C 1
ATOM 1435 O O . GLY A 1 180 ? 5.834 25.314 -21.661 1.00 24.86 180 GLY A O 1
ATOM 1436 N N . GLY A 1 181 ? 5.963 26.812 -19.973 1.00 35.09 181 GLY A N 1
ATOM 1437 C CA . GLY A 1 181 ? 4.817 26.356 -19.205 1.00 35.09 181 GLY A CA 1
ATOM 1438 C C . GLY A 1 181 ? 3.522 26.308 -20.009 1.00 35.09 181 GLY A C 1
ATOM 1439 O O . GLY A 1 181 ? 3.092 27.299 -20.589 1.00 35.09 181 GLY A O 1
ATOM 1440 N N . HIS A 1 182 ? 2.859 25.160 -19.940 1.00 29.70 182 HIS A N 1
ATOM 1441 C CA . HIS A 1 182 ? 1.429 25.045 -20.162 1.00 29.70 182 HIS A CA 1
ATOM 1442 C C . HIS A 1 182 ? 0.832 24.244 -19.012 1.00 29.70 182 HIS A C 1
ATOM 1444 O O . HIS A 1 182 ? 1.337 23.178 -18.656 1.00 29.70 182 HIS A O 1
ATOM 1450 N N . ALA A 1 183 ? -0.234 24.791 -18.422 1.00 32.94 183 ALA A N 1
ATOM 1451 C CA . ALA A 1 183 ? -1.089 24.103 -17.470 1.00 32.94 183 ALA A CA 1
ATOM 1452 C C . ALA A 1 183 ? -1.385 22.682 -17.978 1.00 32.94 183 ALA A C 1
ATOM 1454 O O . ALA A 1 183 ? -1.732 22.499 -19.148 1.00 32.94 183 ALA A O 1
ATOM 1455 N N . SER A 1 184 ? -1.193 21.690 -17.106 1.00 33.00 184 SER A N 1
ATOM 1456 C CA . SER A 1 184 ? -1.316 20.257 -17.384 1.00 33.00 184 SER A CA 1
ATOM 1457 C C . SER A 1 184 ? -2.741 19.905 -17.816 1.00 33.00 184 SER A C 1
ATOM 1459 O O . SER A 1 184 ? -3.571 19.481 -17.014 1.00 33.00 184 SER A O 1
ATOM 1461 N N . THR A 1 185 ? -3.037 20.123 -19.091 1.00 36.72 185 THR A N 1
ATOM 1462 C CA . THR A 1 185 ? -4.315 19.779 -19.702 1.00 36.72 185 THR A CA 1
ATOM 1463 C C . THR A 1 185 ? -4.184 18.342 -20.184 1.00 36.72 185 THR A C 1
ATOM 1465 O O . THR A 1 185 ? -3.408 18.048 -21.094 1.00 36.72 185 THR A O 1
ATOM 1468 N N . PHE A 1 186 ? -4.859 17.428 -19.487 1.00 41.78 186 PHE A N 1
ATOM 1469 C CA . PHE A 1 186 ? -4.818 15.994 -19.764 1.00 41.78 186 PHE A CA 1
ATOM 1470 C C . PHE A 1 186 ? -5.241 15.713 -21.216 1.00 41.78 186 PHE A C 1
ATOM 1472 O O . PHE A 1 186 ? -6.265 16.232 -21.660 1.00 41.78 186 PHE A O 1
ATOM 1479 N N . PRO A 1 187 ? -4.509 14.878 -21.975 1.00 45.28 187 PRO A N 1
ATOM 1480 C CA . PRO A 1 187 ? -4.985 14.434 -23.278 1.00 45.28 187 PRO A CA 1
ATOM 1481 C C . PRO A 1 187 ? -6.216 13.531 -23.103 1.00 45.28 187 PRO A C 1
ATOM 1483 O O . PRO A 1 187 ? -6.152 12.554 -22.357 1.00 45.28 187 PRO A O 1
ATOM 1486 N N . ALA A 1 188 ? -7.298 13.798 -23.841 1.00 40.19 188 ALA A N 1
ATOM 1487 C CA . ALA A 1 188 ? -8.573 13.061 -23.783 1.00 40.19 188 ALA A CA 1
ATOM 1488 C C . ALA A 1 188 ? -8.447 11.525 -23.929 1.00 40.19 188 ALA A C 1
ATOM 1490 O O . ALA A 1 188 ? -9.276 10.773 -23.434 1.00 40.19 188 ALA A O 1
ATOM 1491 N N . ALA A 1 189 ? -7.362 11.027 -24.535 1.00 40.56 189 ALA A N 1
ATOM 1492 C CA . ALA A 1 189 ? -7.081 9.593 -24.655 1.00 40.56 189 ALA A CA 1
ATOM 1493 C C . ALA A 1 189 ? -6.880 8.867 -23.304 1.00 40.56 189 ALA A C 1
ATOM 1495 O O . ALA A 1 189 ? -6.912 7.635 -23.272 1.00 40.56 189 ALA A O 1
ATOM 1496 N N . PHE A 1 190 ? -6.666 9.608 -22.212 1.00 48.16 190 PHE A N 1
ATOM 1497 C CA . PHE A 1 190 ? -6.534 9.086 -20.848 1.00 48.16 190 PHE A CA 1
ATOM 1498 C C . PHE A 1 190 ? -7.821 9.212 -20.019 1.00 48.16 190 PHE A C 1
ATOM 1500 O O . PHE A 1 190 ? -7.806 8.882 -18.832 1.00 48.16 190 PHE A O 1
ATOM 1507 N N . GLU A 1 191 ? -8.928 9.679 -20.606 1.00 54.66 191 GLU A N 1
ATOM 1508 C CA . GLU A 1 191 ? -10.209 9.709 -19.904 1.00 54.66 191 GLU A CA 1
ATOM 1509 C C . GLU A 1 191 ? -10.714 8.287 -19.653 1.00 54.66 191 GLU A C 1
ATOM 1511 O O . GLU A 1 191 ? -10.851 7.458 -20.555 1.00 54.66 191 GLU A O 1
ATOM 1516 N N . VAL A 1 192 ? -10.958 7.997 -18.379 1.00 61.75 192 VAL A N 1
ATOM 1517 C CA . VAL A 1 192 ? -11.429 6.698 -17.917 1.00 61.75 192 VAL A CA 1
ATOM 1518 C C . VAL A 1 192 ? -12.938 6.633 -18.139 1.00 61.75 192 VAL A C 1
ATOM 1520 O O . VAL A 1 192 ? -13.705 7.245 -17.398 1.00 61.75 192 VAL A O 1
ATOM 1523 N N . SER A 1 193 ? -13.364 5.909 -19.174 1.00 61.66 193 SER A N 1
ATOM 1524 C CA . SER A 1 193 ? -14.777 5.788 -19.558 1.00 61.66 193 SER A CA 1
ATOM 1525 C C . SER A 1 193 ? -15.569 4.819 -18.674 1.00 61.66 193 SER A C 1
ATOM 1527 O O . SER A 1 193 ? -16.775 4.994 -18.492 1.00 61.66 193 SER A O 1
ATOM 1529 N N . ASP A 1 194 ? -14.912 3.813 -18.092 1.00 76.00 194 ASP A N 1
ATOM 1530 C CA . ASP A 1 194 ? -15.563 2.845 -17.209 1.00 76.00 194 ASP A CA 1
ATOM 1531 C C . ASP A 1 194 ? -16.000 3.525 -15.899 1.00 76.00 194 ASP A C 1
ATOM 1533 O O . ASP A 1 194 ? -15.184 4.023 -15.112 1.00 76.00 194 ASP A O 1
ATOM 1537 N N . ARG A 1 195 ? -17.318 3.509 -15.652 1.00 79.50 195 ARG A N 1
ATOM 1538 C CA . ARG A 1 195 ? -17.956 4.044 -14.437 1.00 79.50 195 ARG A CA 1
ATOM 1539 C C . ARG A 1 195 ? -17.365 3.463 -13.157 1.00 79.50 195 ARG A C 1
ATOM 1541 O O . ARG A 1 195 ? -17.278 4.169 -12.152 1.00 79.50 195 ARG A O 1
ATOM 1548 N N . TRP A 1 196 ? -16.940 2.199 -13.182 1.00 84.00 196 TRP A N 1
ATOM 1549 C CA . TRP A 1 196 ? -16.299 1.551 -12.045 1.00 84.00 196 TRP A CA 1
ATOM 1550 C C . TRP A 1 196 ? -15.044 2.281 -11.599 1.00 84.00 196 TRP A C 1
ATOM 1552 O O . TRP A 1 196 ? -14.755 2.278 -10.410 1.00 84.00 196 TRP A O 1
ATOM 1562 N N . TRP A 1 197 ? -14.313 2.923 -12.507 1.00 85.44 197 TRP A N 1
ATOM 1563 C CA . TRP A 1 197 ? -13.054 3.600 -12.208 1.00 85.44 197 TRP A CA 1
ATOM 1564 C C . TRP A 1 197 ? -13.211 5.121 -12.128 1.00 85.44 197 TRP A C 1
ATOM 1566 O O . TRP A 1 197 ? -12.533 5.760 -11.320 1.00 85.44 197 TRP A O 1
ATOM 1576 N N . SER A 1 198 ? -14.132 5.708 -12.896 1.00 82.31 198 SER A N 1
ATOM 1577 C CA . SER A 1 198 ? -14.376 7.157 -12.899 1.00 82.31 198 SER A CA 1
ATOM 1578 C C . SER A 1 198 ? -15.189 7.665 -11.703 1.00 82.31 198 SER A C 1
ATOM 1580 O O . SER A 1 198 ? -15.117 8.852 -11.387 1.00 82.31 198 SER A O 1
ATOM 1582 N N . ASN A 1 199 ? -15.903 6.791 -10.982 1.00 80.56 199 ASN A N 1
ATOM 1583 C CA . ASN A 1 199 ? -16.755 7.187 -9.855 1.00 80.56 199 ASN A CA 1
ATOM 1584 C C . ASN A 1 199 ? -15.975 7.560 -8.574 1.00 80.56 199 ASN A C 1
ATOM 1586 O O . ASN A 1 199 ? -15.884 6.771 -7.636 1.00 80.56 199 ASN A O 1
ATOM 1590 N N . GLY A 1 200 ? -15.392 8.758 -8.532 1.00 84.00 200 GLY A N 1
ATOM 1591 C CA . GLY A 1 200 ? -14.737 9.313 -7.342 1.00 84.00 200 GLY A CA 1
ATOM 1592 C C . GLY A 1 200 ? -13.445 8.598 -6.923 1.00 84.00 200 GLY A C 1
ATOM 1593 O O . GLY A 1 200 ? -12.978 7.653 -7.568 1.00 84.00 200 GLY A O 1
ATOM 1594 N N . GLU A 1 201 ? -12.840 9.073 -5.834 1.00 87.38 201 GLU A N 1
ATOM 1595 C CA . GLU A 1 201 ? -11.617 8.495 -5.262 1.00 87.38 201 GLU A CA 1
ATOM 1596 C C . GLU A 1 201 ? -11.917 7.291 -4.369 1.00 87.38 201 GLU A C 1
ATOM 1598 O O . GLU A 1 201 ? -12.915 7.273 -3.646 1.00 87.38 201 GLU A O 1
ATOM 1603 N N . ALA A 1 202 ? -11.031 6.292 -4.385 1.00 93.00 202 ALA A N 1
ATOM 1604 C CA . ALA A 1 202 ? -11.090 5.217 -3.407 1.00 93.00 202 ALA A CA 1
ATOM 1605 C C . ALA A 1 202 ? -10.787 5.754 -2.000 1.00 93.00 202 ALA A C 1
ATOM 1607 O O . ALA A 1 202 ? -9.917 6.611 -1.804 1.00 93.00 202 ALA A O 1
ATOM 1608 N N . LYS A 1 203 ? -11.495 5.204 -1.012 1.00 95.75 203 LYS A N 1
ATOM 1609 C CA . LYS A 1 203 ? -11.265 5.485 0.411 1.00 95.75 203 LYS A CA 1
ATOM 1610 C C . LYS A 1 203 ? -10.196 4.591 1.031 1.00 95.75 203 LYS A C 1
ATOM 1612 O O . LYS A 1 203 ? -9.901 4.718 2.208 1.00 95.75 203 LYS A O 1
ATOM 1617 N N . VAL A 1 204 ? -9.582 3.728 0.231 1.00 97.12 204 VAL A N 1
ATOM 1618 C CA . VAL A 1 204 ? -8.415 2.934 0.611 1.00 97.12 204 VAL A CA 1
ATOM 1619 C C . VAL A 1 204 ? -7.197 3.461 -0.133 1.00 97.12 204 VAL A C 1
ATOM 1621 O O . VAL A 1 204 ? -7.303 3.849 -1.298 1.00 97.12 204 VAL A O 1
ATOM 1624 N N . GLU A 1 205 ? -6.051 3.472 0.538 1.00 96.62 205 GLU A N 1
ATOM 1625 C CA . GLU A 1 205 ? -4.773 3.893 -0.026 1.00 96.62 205 GLU A CA 1
ATOM 1626 C C . GLU A 1 205 ? -3.658 2.970 0.466 1.00 96.62 205 GLU A C 1
ATOM 1628 O O . GLU A 1 205 ? -3.590 2.665 1.656 1.00 96.62 205 GLU A O 1
ATOM 1633 N N . VAL A 1 206 ? -2.808 2.500 -0.448 1.00 97.69 206 VAL A N 1
ATOM 1634 C CA . VAL A 1 206 ? -1.762 1.519 -0.138 1.00 97.69 206 VAL A CA 1
ATOM 1635 C C . VAL A 1 206 ? -0.404 2.196 -0.125 1.00 97.69 206 VAL A C 1
ATOM 1637 O O . VAL A 1 206 ? -0.067 2.974 -1.019 1.00 97.69 206 VAL A O 1
ATOM 1640 N N . VAL A 1 207 ? 0.397 1.852 0.872 1.00 96.38 207 VAL A N 1
ATOM 1641 C CA . VAL A 1 207 ? 1.770 2.301 1.048 1.00 96.38 207 VAL A CA 1
ATOM 1642 C C . VAL A 1 207 ? 2.648 1.071 1.220 1.00 96.38 207 VAL A C 1
ATOM 1644 O O . VAL A 1 207 ? 2.332 0.209 2.028 1.00 96.38 207 VAL A O 1
ATOM 1647 N N . ALA A 1 208 ? 3.737 0.959 0.470 1.00 94.12 208 ALA A N 1
ATOM 1648 C CA . ALA A 1 208 ? 4.603 -0.213 0.505 1.00 94.12 208 ALA A CA 1
ATOM 1649 C C . ALA A 1 208 ? 6.072 0.190 0.609 1.00 94.12 208 ALA A C 1
ATOM 1651 O O . ALA A 1 208 ? 6.558 0.985 -0.197 1.00 94.12 208 ALA A O 1
ATOM 1652 N N . ASN A 1 209 ? 6.786 -0.398 1.569 1.00 89.88 209 ASN A N 1
ATOM 1653 C CA . ASN A 1 209 ? 8.242 -0.305 1.682 1.00 89.88 209 ASN A CA 1
ATOM 1654 C C . ASN A 1 209 ? 8.856 -1.712 1.686 1.00 89.88 209 ASN A C 1
ATOM 1656 O O . ASN A 1 209 ? 9.351 -2.211 2.701 1.00 89.88 209 ASN A O 1
ATOM 1660 N N . LEU A 1 210 ? 8.769 -2.362 0.529 1.00 87.19 210 LEU A N 1
ATOM 1661 C CA . LEU A 1 210 ? 9.116 -3.767 0.347 1.00 87.19 210 LEU A CA 1
ATOM 1662 C C . LEU A 1 210 ? 10.410 -3.925 -0.477 1.00 87.19 210 LEU A C 1
ATOM 1664 O O . LEU A 1 210 ? 10.782 -3.020 -1.230 1.00 87.19 210 LEU A O 1
ATOM 1668 N N . PRO A 1 211 ? 11.111 -5.064 -0.358 1.00 84.31 211 PRO A N 1
ATOM 1669 C CA . PRO A 1 211 ? 12.189 -5.440 -1.273 1.00 84.31 211 PRO A CA 1
ATOM 1670 C C . PRO A 1 211 ? 11.745 -5.465 -2.747 1.00 84.31 211 PRO A C 1
ATOM 1672 O O . PRO A 1 211 ? 10.562 -5.599 -3.061 1.00 84.31 211 PRO A O 1
ATOM 1675 N N . PHE A 1 212 ? 12.695 -5.316 -3.674 1.00 80.75 212 PHE A N 1
ATOM 1676 C CA . PHE A 1 212 ? 12.401 -5.168 -5.108 1.00 80.75 212 PHE A CA 1
ATOM 1677 C C . PHE A 1 212 ? 11.706 -6.388 -5.733 1.00 80.75 212 PHE A C 1
ATOM 1679 O O . PHE A 1 212 ? 10.774 -6.239 -6.529 1.00 80.75 212 PHE A O 1
ATOM 1686 N N . ASP A 1 213 ? 12.179 -7.578 -5.390 1.00 84.00 213 ASP A N 1
ATOM 1687 C CA . ASP A 1 213 ? 11.618 -8.863 -5.797 1.00 84.00 213 ASP A CA 1
ATOM 1688 C C . ASP A 1 213 ? 10.142 -8.960 -5.397 1.00 84.00 213 ASP A C 1
ATOM 1690 O O . ASP A 1 213 ? 9.291 -9.214 -6.251 1.00 84.00 213 ASP A O 1
ATOM 1694 N N . VAL A 1 214 ? 9.823 -8.586 -4.156 1.00 90.69 214 VAL A N 1
ATOM 1695 C CA . VAL A 1 214 ? 8.445 -8.555 -3.649 1.00 90.69 214 VAL A CA 1
ATOM 1696 C C . VAL A 1 214 ? 7.600 -7.489 -4.361 1.00 90.69 214 VAL A C 1
ATOM 1698 O O . VAL A 1 214 ? 6.457 -7.749 -4.729 1.00 90.69 214 VAL A O 1
ATOM 1701 N N . ILE A 1 215 ? 8.142 -6.291 -4.614 1.00 91.12 215 ILE A N 1
ATOM 1702 C CA . ILE A 1 215 ? 7.412 -5.210 -5.311 1.00 91.12 215 ILE A CA 1
ATOM 1703 C C . ILE A 1 215 ? 6.998 -5.629 -6.720 1.00 91.12 215 ILE A C 1
ATOM 1705 O O . ILE A 1 215 ? 5.888 -5.323 -7.156 1.00 91.12 215 ILE A O 1
ATOM 1709 N N . THR A 1 216 ? 7.894 -6.290 -7.451 1.00 89.88 216 THR A N 1
ATOM 1710 C CA . THR A 1 216 ? 7.630 -6.686 -8.837 1.00 89.88 216 THR A CA 1
ATOM 1711 C C . THR A 1 216 ? 6.457 -7.658 -8.902 1.00 89.88 216 THR A C 1
ATOM 1713 O O . THR A 1 216 ? 5.549 -7.470 -9.711 1.00 89.88 216 THR A O 1
ATOM 1716 N N . GLU A 1 217 ? 6.438 -8.655 -8.020 1.00 93.00 217 GLU A N 1
ATOM 1717 C CA . GLU A 1 217 ? 5.348 -9.626 -7.934 1.00 93.00 217 GLU A CA 1
ATOM 1718 C C . GLU A 1 217 ? 4.045 -9.003 -7.430 1.00 93.00 217 GLU A C 1
ATOM 1720 O O . GLU A 1 217 ? 2.987 -9.207 -8.030 1.00 93.00 217 GLU A O 1
ATOM 1725 N N . LEU A 1 218 ? 4.128 -8.140 -6.415 1.00 94.44 218 LEU A N 1
ATOM 1726 C CA . LEU A 1 218 ? 2.990 -7.377 -5.913 1.00 94.44 218 LEU A CA 1
ATOM 1727 C C . LEU A 1 218 ? 2.322 -6.556 -7.025 1.00 94.44 218 LEU A C 1
ATOM 1729 O O . LEU A 1 218 ? 1.100 -6.574 -7.155 1.00 94.44 218 LEU A O 1
ATOM 1733 N N . LEU A 1 219 ? 3.106 -5.858 -7.852 1.00 94.00 219 LEU A N 1
ATOM 1734 C CA . LEU A 1 219 ? 2.585 -5.059 -8.965 1.00 94.00 219 LEU A CA 1
ATOM 1735 C C . LEU A 1 219 ? 1.899 -5.922 -10.028 1.00 94.00 219 LEU A C 1
ATOM 1737 O O . LEU A 1 219 ? 0.893 -5.494 -10.596 1.00 94.00 219 LEU A O 1
ATOM 1741 N N . MET A 1 220 ? 2.403 -7.133 -10.284 1.00 92.50 220 MET A N 1
ATOM 1742 C CA . MET A 1 220 ? 1.748 -8.090 -11.179 1.00 92.50 220 MET A CA 1
ATOM 1743 C C . MET A 1 220 ? 0.413 -8.567 -10.603 1.00 92.50 220 MET A C 1
ATOM 1745 O O . MET A 1 220 ? -0.601 -8.502 -11.299 1.00 92.50 220 MET A O 1
ATOM 1749 N N . ARG A 1 221 ? 0.386 -8.971 -9.326 1.00 95.06 221 ARG A N 1
ATOM 1750 C CA . ARG A 1 221 ? -0.848 -9.363 -8.626 1.00 95.06 221 ARG A CA 1
ATOM 1751 C C . ARG A 1 221 ? -1.873 -8.231 -8.637 1.00 95.06 221 ARG A C 1
ATOM 1753 O O . ARG A 1 221 ? -3.009 -8.432 -9.050 1.00 95.06 221 ARG A O 1
ATOM 1760 N N . TYR A 1 222 ? -1.459 -7.015 -8.292 1.00 96.06 222 TYR A N 1
ATOM 1761 C CA . TYR A 1 222 ? -2.334 -5.844 -8.289 1.00 96.06 222 TYR A CA 1
ATOM 1762 C C . TYR A 1 222 ? -2.826 -5.450 -9.680 1.00 96.06 222 TYR A C 1
ATOM 1764 O O . TYR A 1 222 ? -3.947 -4.967 -9.804 1.00 96.06 222 TYR A O 1
ATOM 1772 N N . ALA A 1 223 ? -2.043 -5.668 -10.740 1.00 92.69 223 ALA A N 1
ATOM 1773 C CA . ALA A 1 223 ? -2.529 -5.486 -12.105 1.00 92.69 223 ALA A CA 1
ATOM 1774 C C . ALA A 1 223 ? -3.677 -6.461 -12.425 1.00 92.69 223 ALA A C 1
ATOM 1776 O O . ALA A 1 223 ? -4.688 -6.051 -13.001 1.00 92.69 223 ALA A O 1
ATOM 1777 N N . VAL A 1 224 ? -3.560 -7.725 -11.999 1.00 92.69 224 VAL A N 1
ATOM 1778 C CA . VAL A 1 224 ? -4.617 -8.739 -12.147 1.00 92.69 224 VAL A CA 1
ATOM 1779 C C . VAL A 1 224 ? -5.846 -8.392 -11.300 1.00 92.69 224 VAL A C 1
ATOM 1781 O O . VAL A 1 224 ? -6.961 -8.402 -11.823 1.00 92.69 224 VAL A O 1
ATOM 1784 N N . ASP A 1 225 ? -5.664 -8.022 -10.034 1.00 94.12 225 ASP A N 1
ATOM 1785 C CA . ASP A 1 225 ? -6.770 -7.650 -9.143 1.00 94.12 225 ASP A CA 1
ATOM 1786 C C . ASP A 1 225 ? -7.498 -6.394 -9.640 1.00 94.12 225 ASP A C 1
ATOM 1788 O O . ASP A 1 225 ? -8.730 -6.327 -9.610 1.00 94.12 225 ASP A O 1
ATOM 1792 N N . CYS A 1 226 ? -6.747 -5.419 -10.164 1.00 91.56 226 CYS A N 1
ATOM 1793 C CA . CYS A 1 226 ? -7.285 -4.223 -10.801 1.00 91.56 226 CYS A CA 1
ATOM 1794 C C . CYS A 1 226 ? -8.110 -4.597 -12.038 1.00 91.56 226 CYS A C 1
ATOM 1796 O O . CYS A 1 226 ? -9.279 -4.234 -12.113 1.00 91.56 226 CYS A O 1
ATOM 1798 N N . SER A 1 227 ? -7.559 -5.406 -12.950 1.00 88.81 227 SER A N 1
ATOM 1799 C CA . SER A 1 227 ? -8.262 -5.941 -14.131 1.00 88.81 227 SER A CA 1
ATOM 1800 C C . SER A 1 227 ? -9.606 -6.587 -13.771 1.00 88.81 227 SER A C 1
ATOM 1802 O O . SER A 1 227 ? -10.640 -6.313 -14.378 1.00 88.81 227 SER A O 1
ATOM 1804 N N . ARG A 1 228 ? -9.614 -7.389 -12.700 1.00 89.75 228 ARG A N 1
ATOM 1805 C CA . ARG A 1 228 ? -10.783 -8.158 -12.256 1.00 89.75 228 ARG A CA 1
ATOM 1806 C C . ARG A 1 228 ? -11.708 -7.411 -11.298 1.00 89.75 228 ARG A C 1
ATOM 1808 O O . ARG A 1 228 ? -12.737 -7.966 -10.918 1.00 89.75 228 ARG A O 1
ATOM 1815 N N . LYS A 1 229 ? -11.376 -6.176 -10.897 1.00 91.81 229 LYS A N 1
ATOM 1816 C CA . LYS A 1 229 ? -12.131 -5.385 -9.901 1.00 91.81 229 LYS A CA 1
ATOM 1817 C C . LYS A 1 229 ? -12.275 -6.128 -8.560 1.00 91.81 229 LYS A C 1
ATOM 1819 O O . LYS A 1 229 ? -13.321 -6.072 -7.913 1.00 91.81 229 LYS A O 1
ATOM 1824 N N . GLN A 1 230 ? -11.230 -6.852 -8.164 1.00 92.62 230 GLN A N 1
ATOM 1825 C CA . GLN A 1 230 ? -11.193 -7.721 -6.986 1.00 92.62 230 GLN A CA 1
ATOM 1826 C C . GLN A 1 230 ? -10.291 -7.151 -5.884 1.00 92.62 230 GLN A C 1
ATOM 1828 O O . GLN A 1 230 ? -9.608 -6.143 -6.072 1.00 92.62 230 GLN A O 1
ATOM 1833 N N . ASN A 1 231 ? -10.327 -7.791 -4.712 1.00 95.69 231 ASN A N 1
ATOM 1834 C CA . ASN A 1 231 ? -9.513 -7.431 -3.552 1.00 95.69 231 ASN A CA 1
ATOM 1835 C C . ASN A 1 231 ? -9.644 -5.933 -3.195 1.00 95.69 231 ASN A C 1
ATOM 1837 O O . ASN A 1 231 ? -10.764 -5.432 -3.125 1.00 95.69 231 ASN A O 1
ATOM 1841 N N . LEU A 1 232 ? -8.555 -5.186 -3.004 1.00 96.50 232 LEU A N 1
ATOM 1842 C CA . LEU A 1 232 ? -8.609 -3.752 -2.693 1.00 96.50 232 LEU A CA 1
ATOM 1843 C C . LEU A 1 232 ? -9.231 -2.909 -3.816 1.00 96.50 232 LEU A C 1
ATOM 1845 O O . LEU A 1 232 ? -9.819 -1.857 -3.563 1.00 96.50 232 LEU A O 1
ATOM 1849 N N . PHE A 1 233 ? -9.194 -3.376 -5.062 1.00 95.62 233 PHE A N 1
ATOM 1850 C CA . PHE A 1 233 ? -9.758 -2.643 -6.195 1.00 95.62 233 PHE A CA 1
ATOM 1851 C C . PHE A 1 233 ? -11.292 -2.697 -6.248 1.00 95.62 233 PHE A C 1
ATOM 1853 O O . PHE A 1 233 ? -11.909 -2.020 -7.079 1.00 95.62 233 PHE A O 1
ATOM 1860 N N . VAL A 1 234 ? -11.937 -3.388 -5.293 1.00 95.25 234 VAL A N 1
ATOM 1861 C CA . VAL A 1 234 ? -13.381 -3.239 -5.044 1.00 95.25 234 VAL A CA 1
ATOM 1862 C C . VAL A 1 234 ? -13.760 -1.833 -4.563 1.00 95.25 234 VAL A C 1
ATOM 1864 O O . VAL A 1 234 ? -14.917 -1.433 -4.679 1.00 95.25 234 VAL A O 1
ATOM 1867 N N . PHE A 1 235 ? -12.800 -1.066 -4.036 1.00 95.00 235 PHE A N 1
ATOM 1868 C CA . PHE A 1 235 ? -12.984 0.330 -3.623 1.00 95.00 235 PHE A CA 1
ATOM 1869 C C . PHE A 1 235 ? -12.780 1.325 -4.785 1.00 95.00 235 PHE A C 1
ATOM 1871 O O . PHE A 1 235 ? -13.018 2.528 -4.636 1.00 95.00 235 PHE A O 1
ATOM 1878 N N . GLY A 1 236 ? -12.393 0.835 -5.969 1.00 92.88 236 GLY A N 1
ATOM 1879 C CA . GLY A 1 236 ? -12.117 1.625 -7.168 1.00 92.88 236 GLY A CA 1
ATOM 1880 C C . GLY A 1 236 ? -10.640 1.912 -7.378 1.00 92.88 236 GLY A C 1
ATOM 1881 O O . GLY A 1 236 ? -9.797 1.047 -7.166 1.00 92.88 236 GLY A O 1
ATOM 1882 N N . ARG A 1 237 ? -10.319 3.137 -7.815 1.00 91.88 237 ARG A N 1
ATOM 1883 C CA . ARG A 1 237 ? -8.937 3.562 -8.087 1.00 91.88 237 ARG A CA 1
ATOM 1884 C C . ARG A 1 237 ? -8.175 3.805 -6.783 1.00 91.88 237 ARG A C 1
ATOM 1886 O O . ARG A 1 237 ? -8.119 4.935 -6.301 1.00 91.88 237 ARG A O 1
ATOM 1893 N N . VAL A 1 238 ? -7.635 2.729 -6.217 1.00 95.06 238 VAL A N 1
ATOM 1894 C CA . VAL A 1 238 ? -6.792 2.738 -5.015 1.00 95.06 238 VAL A CA 1
ATOM 1895 C C . VAL A 1 238 ? -5.415 3.314 -5.364 1.00 95.06 238 VAL A C 1
ATOM 1897 O O . VAL A 1 238 ? -4.719 2.732 -6.198 1.00 95.06 238 VAL A O 1
ATOM 1900 N N . PRO A 1 239 ? -4.997 4.448 -4.770 1.00 94.69 239 PRO A N 1
ATOM 1901 C CA . PRO A 1 239 ? -3.649 4.962 -4.969 1.00 94.69 239 PRO A CA 1
ATOM 1902 C C . PRO A 1 239 ? -2.618 4.036 -4.317 1.00 94.69 239 PRO A C 1
ATOM 1904 O O . PRO A 1 239 ? -2.828 3.550 -3.202 1.00 94.69 239 PRO A O 1
ATOM 1907 N N . LEU A 1 240 ? -1.505 3.816 -5.018 1.00 95.56 240 LEU A N 1
ATOM 1908 C CA . LEU A 1 240 ? -0.388 2.992 -4.565 1.00 95.56 240 LEU A CA 1
ATOM 1909 C C . LEU A 1 240 ? 0.853 3.869 -4.411 1.00 95.56 240 LEU A C 1
ATOM 1911 O O . LEU A 1 240 ? 1.266 4.530 -5.366 1.00 95.56 240 LEU A O 1
ATOM 1915 N N . HIS A 1 241 ? 1.476 3.828 -3.239 1.00 94.94 241 HIS A N 1
ATOM 1916 C CA . HIS A 1 241 ? 2.728 4.525 -2.973 1.00 94.94 241 HIS A CA 1
ATOM 1917 C C . HIS A 1 241 ? 3.818 3.546 -2.596 1.00 94.94 241 HIS A C 1
ATOM 1919 O O . HIS A 1 241 ? 3.788 2.952 -1.522 1.00 94.94 241 HIS A O 1
ATOM 1925 N N . ILE A 1 242 ? 4.787 3.383 -3.485 1.00 92.94 242 ILE A N 1
ATOM 1926 C CA . ILE A 1 242 ? 5.807 2.352 -3.352 1.00 92.94 242 ILE A CA 1
ATOM 1927 C C . ILE A 1 242 ? 7.165 3.021 -3.188 1.00 92.94 242 ILE A C 1
ATOM 1929 O O . ILE A 1 242 ? 7.619 3.760 -4.062 1.00 92.94 242 ILE A O 1
ATOM 1933 N N . PHE A 1 243 ? 7.820 2.736 -2.069 1.00 90.75 243 PHE A N 1
ATOM 1934 C CA . PHE A 1 243 ? 9.215 3.071 -1.846 1.00 90.75 243 PHE A CA 1
ATOM 1935 C C . PHE A 1 243 ? 10.079 1.960 -2.429 1.00 90.75 243 PHE A C 1
ATOM 1937 O O . PHE A 1 243 ? 9.943 0.794 -2.069 1.00 90.75 243 PHE A O 1
ATOM 1944 N N . THR A 1 244 ? 10.957 2.316 -3.360 1.00 88.50 244 THR A N 1
ATOM 1945 C CA . THR A 1 244 ? 11.839 1.360 -4.027 1.00 88.50 244 THR A CA 1
ATOM 1946 C C . THR A 1 244 ? 13.175 2.003 -4.379 1.00 88.50 244 THR A C 1
ATOM 1948 O O . THR A 1 244 ? 13.371 3.208 -4.211 1.00 88.50 244 THR A O 1
ATOM 1951 N N . GLN A 1 245 ? 14.122 1.187 -4.834 1.00 87.00 245 GLN A N 1
ATOM 1952 C CA . GLN A 1 245 ? 15.421 1.656 -5.304 1.00 87.00 245 GLN A CA 1
ATOM 1953 C C . GLN A 1 245 ? 15.252 2.538 -6.549 1.00 87.00 245 GLN A C 1
ATOM 1955 O O . GLN A 1 245 ? 14.347 2.327 -7.358 1.00 87.00 245 GLN A O 1
ATOM 1960 N N . LYS A 1 246 ? 16.128 3.533 -6.715 1.00 88.06 246 LYS A N 1
ATOM 1961 C CA . LYS A 1 246 ? 16.019 4.535 -7.785 1.00 88.06 246 LYS A CA 1
ATOM 1962 C C . LYS A 1 246 ? 15.958 3.887 -9.172 1.00 88.06 246 LYS A C 1
ATOM 1964 O O . LYS A 1 246 ? 15.087 4.224 -9.965 1.00 88.06 246 LYS A O 1
ATOM 1969 N N . GLU A 1 247 ? 16.817 2.907 -9.419 1.00 89.62 247 GLU A N 1
ATOM 1970 C CA . GLU A 1 247 ? 16.936 2.186 -10.688 1.00 89.62 247 GLU A CA 1
ATOM 1971 C C . GLU A 1 247 ? 15.648 1.417 -11.028 1.00 89.62 247 GLU A C 1
ATOM 1973 O O . GLU A 1 247 ? 15.277 1.265 -12.192 1.00 89.62 247 GLU A O 1
ATOM 1978 N N . VAL A 1 248 ? 14.935 0.939 -10.005 1.00 89.12 248 VAL A N 1
ATOM 1979 C CA . VAL A 1 248 ? 13.639 0.269 -10.158 1.00 89.12 248 VAL A CA 1
ATOM 1980 C C . VAL A 1 248 ? 12.556 1.282 -10.501 1.00 89.12 248 VAL A C 1
ATOM 1982 O O . VAL A 1 248 ? 11.778 1.055 -11.429 1.00 89.12 248 VAL A O 1
ATOM 1985 N N . ALA A 1 249 ? 12.512 2.407 -9.785 1.00 91.38 249 ALA A N 1
ATOM 1986 C CA . ALA A 1 249 ? 11.555 3.472 -10.058 1.00 91.38 249 ALA A CA 1
ATOM 1987 C C . ALA A 1 249 ? 11.712 4.001 -11.493 1.00 91.38 249 ALA A C 1
ATOM 1989 O O . ALA A 1 249 ? 10.719 4.143 -12.205 1.00 91.38 249 ALA A O 1
ATOM 1990 N N . GLU A 1 250 ? 12.955 4.201 -11.943 1.00 91.75 250 GLU A N 1
ATOM 1991 C CA . GLU A 1 250 ? 13.288 4.599 -13.315 1.00 91.75 250 GLU A CA 1
ATOM 1992 C C . GLU A 1 250 ? 12.798 3.577 -14.347 1.00 91.75 250 GLU A C 1
ATOM 1994 O O . GLU A 1 250 ? 12.216 3.968 -15.356 1.00 91.75 250 GLU A O 1
ATOM 1999 N N . ARG A 1 251 ? 12.940 2.270 -14.078 1.00 92.00 251 ARG A N 1
ATOM 2000 C CA . ARG A 1 251 ? 12.388 1.212 -14.943 1.00 92.00 251 ARG A CA 1
ATOM 2001 C C . ARG A 1 251 ? 10.863 1.244 -15.000 1.00 92.00 251 ARG A C 1
ATOM 2003 O O . ARG A 1 251 ? 10.310 1.104 -16.086 1.00 92.00 251 ARG A O 1
ATOM 2010 N N . ILE A 1 252 ? 10.168 1.439 -13.879 1.00 92.06 252 ILE A N 1
ATOM 2011 C CA . ILE A 1 252 ? 8.693 1.487 -13.840 1.00 92.06 252 ILE A CA 1
ATOM 2012 C C . ILE A 1 252 ? 8.158 2.606 -14.750 1.00 92.06 252 ILE A C 1
ATOM 2014 O O . ILE A 1 252 ? 7.225 2.392 -15.529 1.00 92.06 252 ILE A O 1
ATOM 2018 N N . ILE A 1 253 ? 8.776 3.788 -14.696 1.00 93.06 253 ILE A N 1
ATOM 2019 C CA . ILE A 1 253 ? 8.334 4.969 -15.456 1.00 93.06 253 ILE A CA 1
ATOM 2020 C C . ILE A 1 253 ? 9.004 5.115 -16.831 1.00 93.06 253 ILE A C 1
ATOM 2022 O O . ILE A 1 253 ? 8.714 6.074 -17.546 1.00 93.06 253 ILE A O 1
ATOM 2026 N N . ALA A 1 254 ? 9.902 4.199 -17.209 1.00 93.25 254 ALA A N 1
ATOM 2027 C CA . ALA A 1 254 ? 10.696 4.321 -18.428 1.00 93.25 254 ALA A CA 1
ATOM 2028 C C . ALA A 1 254 ? 9.801 4.419 -19.680 1.00 93.25 254 ALA A C 1
ATOM 2030 O O . ALA A 1 254 ? 8.936 3.561 -19.876 1.00 93.25 254 ALA A O 1
ATOM 2031 N N . PRO A 1 255 ? 9.992 5.420 -20.557 1.00 91.25 255 PRO A N 1
ATOM 2032 C CA . PRO A 1 255 ? 9.257 5.497 -21.814 1.00 91.25 255 PRO A CA 1
ATOM 2033 C C . PRO A 1 255 ? 9.758 4.446 -22.813 1.00 91.25 255 PRO A C 1
ATOM 2035 O O . PRO A 1 255 ? 10.916 4.028 -22.769 1.00 91.25 255 PRO A O 1
ATOM 2038 N N . ALA A 1 256 ? 8.896 4.060 -23.758 1.00 89.62 256 ALA A N 1
ATOM 2039 C CA . ALA A 1 256 ? 9.277 3.179 -24.862 1.00 89.62 256 ALA A CA 1
ATOM 2040 C C . ALA A 1 256 ? 10.504 3.730 -25.614 1.00 89.62 256 ALA A C 1
ATOM 2042 O O . ALA A 1 256 ? 10.570 4.924 -25.907 1.00 89.62 256 ALA A O 1
ATOM 2043 N N . GLY A 1 257 ? 11.467 2.854 -25.906 1.00 89.44 257 GLY A N 1
ATOM 2044 C CA . GLY A 1 257 ? 12.739 3.210 -26.546 1.00 89.44 257 GLY A CA 1
ATOM 2045 C C . GLY A 1 257 ? 13.849 3.667 -25.589 1.00 89.44 257 GLY A C 1
ATOM 2046 O O . GLY A 1 257 ? 14.974 3.862 -26.033 1.00 89.44 257 GLY A O 1
ATOM 2047 N N . SER A 1 258 ? 13.576 3.818 -24.288 1.00 93.38 258 SER A N 1
ATOM 2048 C CA . SER A 1 258 ? 14.623 4.035 -23.278 1.00 93.38 258 SER A CA 1
ATOM 2049 C C . SER A 1 258 ? 15.418 2.753 -22.999 1.00 93.38 258 SER A C 1
ATOM 2051 O O . SER A 1 258 ? 14.855 1.662 -23.021 1.00 93.38 258 SER A O 1
ATOM 2053 N N . ILE A 1 259 ? 16.692 2.885 -22.607 1.00 93.00 259 ILE A N 1
ATOM 2054 C CA . ILE A 1 259 ? 17.527 1.767 -22.123 1.00 93.00 259 ILE A CA 1
ATOM 2055 C C . ILE A 1 259 ? 16.970 1.094 -20.858 1.00 93.00 259 ILE A C 1
ATO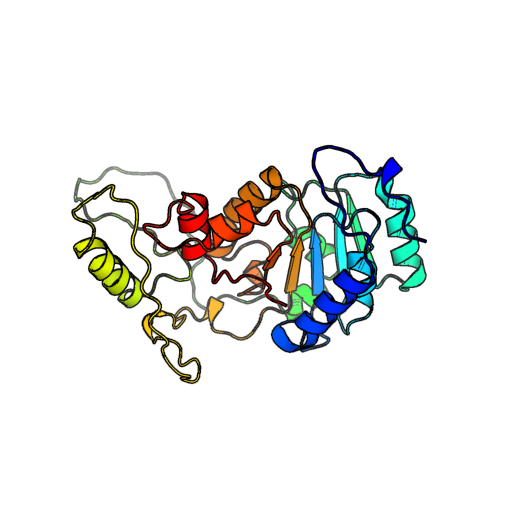M 2057 O O . ILE A 1 259 ? 17.301 -0.049 -20.559 1.00 93.00 259 ILE A O 1
ATOM 2061 N N . HIS A 1 260 ? 16.126 1.802 -20.102 1.00 92.00 260 HIS A N 1
ATOM 2062 C CA . HIS A 1 260 ? 15.480 1.280 -18.898 1.00 92.00 260 HIS A CA 1
ATOM 2063 C C . HIS A 1 260 ? 14.097 0.678 -19.186 1.00 92.00 260 HIS A C 1
ATOM 2065 O O . HIS A 1 260 ? 13.464 0.137 -18.276 1.00 92.00 260 HIS A O 1
ATOM 2071 N N . PHE A 1 261 ? 13.615 0.766 -20.432 1.00 93.19 261 PHE A N 1
ATOM 2072 C CA . PHE A 1 261 ? 12.327 0.214 -20.829 1.00 93.19 261 PHE A CA 1
ATOM 2073 C C . PHE A 1 261 ? 12.359 -1.312 -20.767 1.00 93.19 261 PHE A C 1
ATOM 2075 O O . PHE A 1 261 ? 13.232 -1.964 -21.335 1.00 93.19 261 PHE A O 1
ATOM 2082 N N . SER A 1 262 ? 11.401 -1.891 -20.055 1.00 92.06 262 SER A N 1
ATOM 2083 C CA . SER A 1 262 ? 11.373 -3.320 -19.760 1.00 92.06 262 SER A CA 1
ATOM 2084 C C . SER A 1 262 ? 9.940 -3.840 -19.648 1.00 92.06 262 SER A C 1
ATOM 2086 O O . SER A 1 262 ? 8.968 -3.083 -19.706 1.00 92.06 262 SER A O 1
ATOM 2088 N N . ARG A 1 263 ? 9.796 -5.152 -19.426 1.00 91.06 263 ARG A N 1
ATOM 2089 C CA . ARG A 1 263 ? 8.497 -5.793 -19.151 1.00 91.06 263 ARG A CA 1
ATOM 2090 C C . ARG A 1 263 ? 7.759 -5.133 -17.981 1.00 91.06 263 ARG A C 1
ATOM 2092 O O . ARG A 1 263 ? 6.543 -4.978 -18.044 1.00 91.06 263 ARG A O 1
ATOM 2099 N N . LEU A 1 264 ? 8.494 -4.701 -16.952 1.00 89.44 264 LEU A N 1
ATOM 2100 C CA . LEU A 1 264 ? 7.925 -4.008 -15.797 1.00 89.44 264 LEU A CA 1
ATOM 2101 C C . LEU A 1 264 ? 7.331 -2.647 -16.188 1.00 89.44 264 LEU A C 1
ATOM 2103 O O . LEU A 1 264 ? 6.252 -2.299 -15.714 1.00 89.44 264 LEU A O 1
ATOM 2107 N N . SER A 1 265 ? 7.992 -1.915 -17.092 1.00 91.62 265 SER A N 1
ATOM 2108 C CA . SER A 1 265 ? 7.505 -0.639 -17.631 1.00 91.62 265 SER A CA 1
ATOM 2109 C C . SER A 1 265 ? 6.166 -0.827 -18.340 1.00 91.62 265 SER A C 1
ATOM 2111 O O . 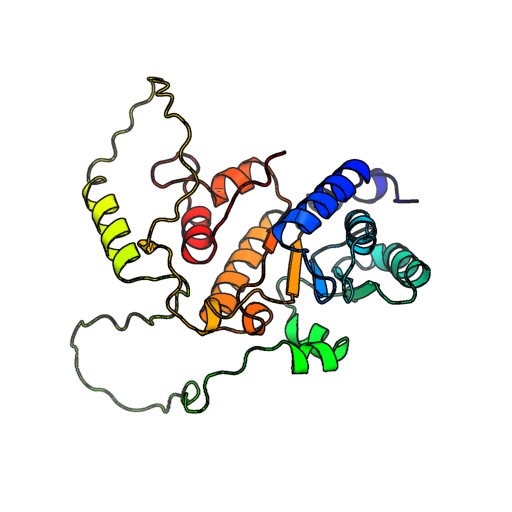SER A 1 265 ? 5.213 -0.103 -18.064 1.00 91.62 265 SER A O 1
ATOM 2113 N N . VAL A 1 266 ? 6.076 -1.841 -19.210 1.00 90.75 266 VAL A N 1
ATOM 2114 C CA . VAL A 1 266 ? 4.846 -2.166 -19.948 1.00 90.75 266 VAL A CA 1
ATOM 2115 C C . VAL A 1 266 ? 3.715 -2.502 -18.983 1.00 90.75 266 VAL A C 1
ATOM 2117 O O . VAL A 1 266 ? 2.655 -1.885 -19.054 1.00 90.75 266 VAL A O 1
ATOM 2120 N N . LEU A 1 267 ? 3.950 -3.431 -18.052 1.00 89.88 267 LEU A N 1
ATOM 2121 C CA . LEU A 1 267 ? 2.944 -3.851 -17.081 1.00 89.88 267 LEU A CA 1
ATOM 2122 C C . LEU A 1 267 ? 2.433 -2.666 -16.259 1.00 89.88 267 LEU A C 1
ATOM 2124 O O . LEU A 1 267 ? 1.229 -2.416 -16.219 1.00 89.88 267 LEU A O 1
ATOM 2128 N N . CYS A 1 268 ? 3.339 -1.890 -15.663 1.00 90.25 268 CYS A N 1
ATOM 2129 C CA . CYS A 1 268 ? 2.940 -0.778 -14.813 1.00 90.25 268 CYS A CA 1
ATOM 2130 C C . CYS A 1 268 ? 2.177 0.283 -15.601 1.00 90.25 268 CYS A C 1
ATOM 2132 O O . CYS A 1 268 ? 1.124 0.721 -15.161 1.00 90.25 268 CYS A O 1
ATOM 2134 N N . GLN A 1 269 ? 2.660 0.664 -16.783 1.00 89.69 269 GLN A N 1
ATOM 2135 C CA . GLN A 1 269 ? 2.036 1.725 -17.574 1.00 89.69 269 GLN A CA 1
ATOM 2136 C C . GLN A 1 269 ? 0.717 1.282 -18.217 1.00 89.69 269 GLN A C 1
ATOM 2138 O O . GLN A 1 269 ? -0.114 2.128 -18.548 1.00 89.69 269 GLN A O 1
ATOM 2143 N N . CYS A 1 270 ? 0.481 -0.021 -18.400 1.00 88.25 270 CYS A N 1
ATOM 2144 C CA . CYS A 1 270 ? -0.806 -0.540 -18.861 1.00 88.25 270 CYS A CA 1
ATOM 2145 C C . CYS A 1 270 ? -1.918 -0.336 -17.823 1.00 88.25 270 CYS A C 1
ATOM 2147 O O . CYS A 1 270 ? -3.009 0.091 -18.211 1.00 88.25 270 CYS A O 1
ATOM 2149 N N . PHE A 1 271 ? -1.632 -0.595 -16.543 1.00 87.38 271 PHE A N 1
ATOM 2150 C CA . PHE A 1 271 ? -2.627 -0.634 -15.461 1.00 87.38 271 PHE A CA 1
ATOM 2151 C C . PHE A 1 271 ? -2.608 0.583 -14.533 1.00 87.38 271 PHE A C 1
ATOM 2153 O O . PHE A 1 271 ? -3.619 0.888 -13.904 1.00 87.38 271 PHE A O 1
ATOM 2160 N N . PHE A 1 272 ? -1.487 1.297 -14.459 1.00 89.81 272 PHE A N 1
ATOM 2161 C CA . PHE A 1 272 ? -1.271 2.381 -13.513 1.00 89.81 272 PHE A CA 1
ATOM 2162 C C . PHE A 1 272 ? -0.734 3.631 -14.206 1.00 89.81 272 PHE A C 1
ATOM 2164 O O . PHE A 1 272 ? 0.063 3.581 -15.145 1.00 89.81 272 PHE A O 1
ATOM 2171 N N . GLN A 1 273 ? -1.129 4.786 -13.676 1.00 88.69 273 GLN A N 1
ATOM 2172 C CA . GLN A 1 273 ? -0.456 6.044 -13.958 1.00 88.69 273 GLN A CA 1
ATOM 2173 C C . GLN A 1 273 ? 0.673 6.224 -12.938 1.00 88.69 273 GLN A C 1
ATOM 2175 O O . GLN A 1 273 ? 0.453 6.717 -11.834 1.00 88.69 273 GLN A O 1
ATOM 2180 N N . ALA A 1 274 ? 1.874 5.776 -13.302 1.00 89.94 274 ALA A N 1
ATOM 2181 C CA . ALA A 1 274 ? 3.050 5.861 -12.443 1.00 89.94 274 ALA A CA 1
ATOM 2182 C C . ALA A 1 274 ? 3.776 7.205 -12.610 1.00 89.94 274 ALA A C 1
ATOM 2184 O O . ALA A 1 274 ? 3.956 7.695 -13.725 1.00 89.94 274 ALA A O 1
ATOM 2185 N N . GLN A 1 275 ? 4.226 7.779 -11.497 1.00 89.81 275 GLN A N 1
ATOM 2186 C CA . GLN A 1 275 ? 5.044 8.990 -11.458 1.00 89.81 275 GLN A CA 1
ATOM 2187 C C . GLN A 1 275 ? 6.080 8.873 -10.341 1.00 89.81 275 GLN A C 1
ATOM 2189 O O . GLN A 1 275 ? 5.816 8.246 -9.314 1.00 89.81 275 GLN A O 1
ATOM 2194 N N . LEU A 1 276 ? 7.247 9.490 -10.524 1.00 89.62 276 LEU A N 1
ATOM 2195 C CA . LEU A 1 276 ? 8.233 9.570 -9.453 1.00 89.62 276 LEU A CA 1
ATOM 2196 C C . LEU A 1 276 ? 7.728 10.534 -8.374 1.00 89.62 276 LEU A C 1
ATOM 2198 O O . LEU A 1 276 ? 7.248 11.627 -8.680 1.00 89.62 276 LEU A O 1
ATOM 2202 N N . GLY A 1 277 ? 7.866 1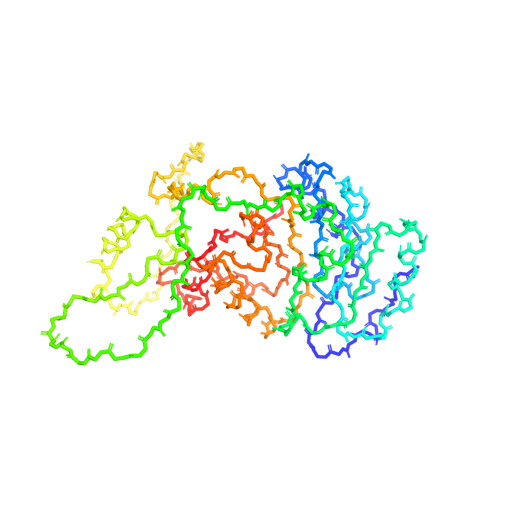0.148 -7.107 1.00 77.50 277 GLY A N 1
ATOM 2203 C CA . GLY A 1 277 ? 7.719 11.076 -5.991 1.00 77.50 277 GLY A CA 1
ATOM 2204 C C . GLY A 1 277 ? 8.902 12.037 -5.983 1.00 77.50 277 GLY A C 1
ATOM 2205 O O . GLY A 1 277 ? 9.879 11.786 -5.290 1.00 77.50 277 GLY A O 1
ATOM 2206 N N . THR A 1 278 ? 8.862 13.084 -6.806 1.00 59.75 278 THR A N 1
ATOM 2207 C CA . THR A 1 278 ? 9.875 14.147 -6.763 1.00 59.75 278 THR A CA 1
ATOM 2208 C C . THR A 1 278 ? 9.739 14.938 -5.466 1.00 59.75 278 THR A C 1
ATOM 2210 O O . THR A 1 278 ? 8.664 14.924 -4.868 1.00 59.75 278 THR A O 1
ATOM 2213 N N . GLU A 1 279 ? 10.806 15.612 -5.034 1.00 46.25 279 GLU A N 1
ATOM 2214 C CA . GLU A 1 279 ? 10.795 16.532 -3.883 1.00 46.25 279 GLU A CA 1
ATOM 2215 C C . GLU A 1 279 ? 9.715 17.624 -4.008 1.00 46.25 279 GLU A C 1
ATOM 2217 O O . GLU A 1 279 ? 9.301 17.943 -5.151 1.00 46.25 279 GLU A O 1
#

InterPro domains:
  IPR001737 Ribosomal RNA adenine methyltransferase KsgA/Erm [PF00398] (12-98)
  IPR001737 Ribosomal RNA adenine methyltransferase KsgA/Erm [PF00398] (202-275)
  IPR001737 Ribosomal RNA adenine methyltransferase KsgA/Erm [PS51689] (7-279)
  IPR001737 Ribosomal RNA adenine methyltransferase KsgA/Erm [PTHR11727] (10-275)
  IPR020596 Ribosomal RNA adenine methylase transferase, conserved site [PS01131] (41-69)
  IPR020598 Ribosomal RNA adenine methylase transferase, N-terminal [SM00650] (25-279)
  IPR029063 S-adenosyl-L-methionine-dependent methyltransferase superfamily [G3DSA:3.40.50.150] (7-279)
  IPR029063 S-adenosyl-L-methionine-dependent methyltransferase superfamily [SSF53335] (10-277)

Secondary structure (DSSP, 8-state):
-PPPGGG--STT------HHHHHHHHHHHHHHT--STTPEEEEE--TTSHHHHHHHTS--SEEEEE-S-GGGHHHHHHHHHHTTTSEEEE---TTT--HHHHHHHH-HHHHHHHSPPPPTT-------------------------TT--HHHHHHHHHHHTT-S----------------------GGG----HHHHSS--SEEEEE---HHHHHHHHHHHHHHHHHT-GGGGGSS--EEE---HHHHHHHHPPTTSTT--HHHHHHHHH--------

Organism: Trypanosoma vivax (strain Y486) (NCBI:txid1055687)

Sequence (279 aa):
KVPHAGYLAKQGQRFILNLKLTHQWATRLSRTTLRTPDKLLIELGPGAGALTRSLLTRPCVGVLGIEQDERFNVHLEQVRQYTEGKFQWVNADVLHVNELDIVKSLYASFVEQHRRRPPVGAKGPGSCKNGEEADEDDSGFYDDCAPLRSAQREKFLRRRYGRYAGFNHDTSSGTTQRLGGHASTFPAAFEVSDRWWSNGEAKVEVVANLPFDVITELLMRYAVDCSRKQNLFVFGRVPLHIFTQKEVAERIIAPAGSIHFSRLSVLCQCFFQAQLGTE